Protein AF-A0A9P6H358-F1 (afdb_monomer)

Radius of gyration: 27.85 Å; Cα contacts (8 Å, |Δi|>4): 290; chains: 1; bounding box: 80×63×63 Å

Foldseek 3Di:
DDDDDDDDDDDDDDDDDDDDDDDDDDDDDDDDDDDDDDDDDDDDDDDPPPPDDPVVVVVVLCPPPPPVVVVCLVVLLVLLVVLVCVQAVVAADDVVLLVPDDPVVDASDASNNQHYHLQDALPRPNNLSSLVRSLVVSCVVCCVVPPPVPPSVSVSSSVSNSVVSRVSSVQCVQQPPVSRRDPVNVVVVVQLVVLQVLLVLLLVVCVVDVLNVVVNVQSVLCHSVQAWGWDWDDDDPDTETQTAHEQFFAVLVVVLSVLSVVLSLVCLVVCVPVDVPDDDPDDYDCDVPRHHDPDPDDRAAEAPNRTDPVVLVPDDPCCNPRVHDHHDDSDGDPVSND

pLDDT: mean 78.14, std 22.06, range [28.83, 97.69]

Nearest PDB structures (foldseek):
  1c40-assembly1_A-2  TM=4.515E-01  e=9.704E+00  Anser indicus
  3wtg-assembly1_C  TM=3.307E-01  e=7.417E+00  Dromaius novaehollandiae

Organism: NCBI:txid56493

Structure (mmCIF, N/CA/C/O backbone):
data_AF-A0A9P6H358-F1
#
_entry.id   AF-A0A9P6H358-F1
#
loop_
_atom_site.group_PDB
_atom_site.id
_atom_site.type_symbol
_atom_site.label_atom_id
_atom_site.label_alt_id
_atom_site.label_comp_id
_atom_site.label_asym_id
_atom_site.label_entity_id
_atom_site.label_seq_id
_atom_site.pdbx_PDB_ins_code
_atom_site.Cartn_x
_atom_site.Cartn_y
_atom_site.Cartn_z
_atom_site.occupancy
_atom_site.B_iso_or_equiv
_atom_site.auth_seq_id
_atom_site.auth_comp_id
_atom_site.auth_asym_id
_atom_site.auth_atom_id
_atom_site.pdbx_PDB_model_num
ATOM 1 N N . MET A 1 1 ? 36.420 16.170 -31.829 1.00 39.00 1 MET A N 1
ATOM 2 C CA . MET A 1 1 ? 37.702 15.578 -31.396 1.00 39.00 1 MET A CA 1
ATOM 3 C C . MET A 1 1 ? 38.106 16.231 -30.087 1.00 39.00 1 MET A C 1
ATOM 5 O O . MET A 1 1 ? 38.649 17.324 -30.109 1.00 39.00 1 MET A O 1
ATOM 9 N N . ALA A 1 2 ? 37.767 15.611 -28.961 1.00 32.34 2 ALA A N 1
ATOM 10 C CA . ALA A 1 2 ? 38.217 16.033 -27.640 1.00 32.34 2 ALA A CA 1
ATOM 11 C C . ALA A 1 2 ? 38.602 14.768 -26.867 1.00 32.34 2 ALA A C 1
ATOM 13 O O . ALA A 1 2 ? 37.886 13.769 -26.909 1.00 32.34 2 ALA A O 1
ATOM 14 N N . HIS A 1 3 ? 39.802 14.812 -26.302 1.00 28.83 3 HIS A N 1
ATOM 15 C CA . HIS A 1 3 ? 40.597 13.681 -25.852 1.00 28.83 3 HIS A CA 1
ATOM 16 C C . HIS A 1 3 ? 40.054 13.021 -24.578 1.00 28.83 3 HIS A C 1
ATOM 18 O O . HIS A 1 3 ? 39.719 13.693 -23.606 1.00 28.83 3 HIS A O 1
ATOM 24 N N . TYR A 1 4 ? 40.043 11.688 -24.599 1.00 31.78 4 TYR A N 1
ATOM 25 C CA . TYR A 1 4 ? 39.984 10.815 -23.430 1.00 31.78 4 TYR A CA 1
ATOM 26 C C . TYR A 1 4 ? 41.297 10.907 -22.641 1.00 31.78 4 TYR A C 1
ATOM 28 O O . TYR A 1 4 ? 42.371 10.857 -23.241 1.00 31.78 4 TYR A O 1
ATOM 36 N N . ILE A 1 5 ? 41.208 10.942 -21.311 1.00 37.00 5 ILE A N 1
ATOM 37 C CA . ILE A 1 5 ? 42.300 10.529 -20.424 1.00 37.00 5 ILE A CA 1
ATOM 38 C C . ILE A 1 5 ? 41.760 9.412 -19.531 1.00 37.00 5 ILE A C 1
ATOM 40 O O . ILE A 1 5 ? 40.856 9.610 -18.721 1.00 37.00 5 ILE A O 1
ATOM 44 N N . VAL A 1 6 ? 42.314 8.228 -19.765 1.00 37.88 6 VAL A N 1
ATOM 45 C CA . VAL A 1 6 ? 42.290 7.036 -18.918 1.00 37.88 6 VAL A CA 1
ATOM 46 C C . VAL A 1 6 ? 43.647 6.982 -18.212 1.00 37.88 6 VAL A C 1
ATOM 48 O O . VAL A 1 6 ? 44.631 7.416 -18.802 1.00 37.88 6 VAL A O 1
ATOM 51 N N . GLU A 1 7 ? 43.655 6.420 -16.999 1.00 32.19 7 GLU A N 1
ATOM 52 C CA . GLU A 1 7 ? 44.768 5.864 -16.193 1.00 32.19 7 GLU A CA 1
ATOM 53 C C . GLU A 1 7 ? 44.791 6.459 -14.765 1.00 32.19 7 GLU A C 1
ATOM 55 O O . GLU A 1 7 ? 44.590 7.650 -14.576 1.00 32.19 7 GLU A O 1
ATOM 60 N N . GLY A 1 8 ? 44.980 5.692 -13.688 1.00 30.92 8 GLY A N 1
ATOM 61 C CA . GLY A 1 8 ? 45.556 4.356 -13.626 1.00 30.92 8 GLY A CA 1
ATOM 62 C C . GLY A 1 8 ? 45.211 3.567 -12.360 1.00 30.92 8 GLY A C 1
ATOM 63 O O . GLY A 1 8 ? 44.910 4.095 -11.292 1.00 30.92 8 GLY A O 1
ATOM 64 N N . LEU A 1 9 ? 45.288 2.253 -12.552 1.00 34.38 9 LEU A N 1
ATOM 65 C CA . LEU A 1 9 ? 45.374 1.191 -11.556 1.00 34.38 9 LEU A CA 1
ATOM 66 C C . LEU A 1 9 ? 46.642 1.331 -10.703 1.00 34.38 9 LEU A C 1
ATOM 68 O O . LEU A 1 9 ? 47.682 1.703 -11.242 1.00 34.38 9 LEU A O 1
ATOM 72 N N . ARG A 1 10 ? 46.581 0.903 -9.431 1.00 33.22 10 ARG A N 1
ATOM 73 C CA . ARG A 1 10 ? 47.654 0.211 -8.674 1.00 33.22 10 ARG A CA 1
ATOM 74 C C . ARG A 1 10 ? 47.095 -0.369 -7.347 1.00 33.22 10 ARG A C 1
ATOM 76 O O . ARG A 1 10 ? 45.981 -0.012 -6.976 1.00 33.22 10 ARG A O 1
ATOM 83 N N . PRO A 1 11 ? 47.774 -1.340 -6.697 1.00 38.81 11 PRO A N 1
ATOM 84 C CA . PRO A 1 11 ? 47.155 -2.623 -6.357 1.00 38.81 11 PRO A CA 1
ATOM 85 C C . PRO A 1 11 ? 47.114 -2.969 -4.854 1.00 38.81 11 PRO A C 1
ATOM 87 O O . PRO A 1 11 ? 47.820 -2.386 -4.041 1.00 38.81 11 PRO A O 1
ATOM 90 N N . ASN A 1 12 ? 46.310 -3.998 -4.560 1.00 33.84 12 ASN A N 1
ATOM 91 C CA . ASN A 1 12 ? 46.428 -5.033 -3.523 1.00 33.84 12 ASN A CA 1
ATOM 92 C C . ASN A 1 12 ? 47.144 -4.700 -2.202 1.00 33.84 12 ASN A C 1
ATOM 94 O O . ASN A 1 12 ? 48.366 -4.780 -2.106 1.00 33.84 12 ASN A O 1
ATOM 98 N N . HIS A 1 13 ? 46.347 -4.599 -1.135 1.00 34.28 13 HIS A N 1
ATOM 99 C CA . HIS A 1 13 ? 46.751 -5.072 0.187 1.00 34.28 13 HIS A CA 1
ATOM 100 C C . HIS A 1 13 ? 45.882 -6.264 0.596 1.00 34.28 13 HIS A C 1
ATOM 102 O O . HIS A 1 13 ? 44.689 -6.146 0.865 1.00 34.28 13 HIS A O 1
ATOM 108 N N . THR A 1 14 ? 46.522 -7.429 0.626 1.00 37.19 14 THR A N 1
ATOM 109 C CA . THR A 1 14 ? 46.070 -8.640 1.308 1.00 37.19 14 THR A CA 1
ATOM 110 C C . THR A 1 14 ? 45.926 -8.353 2.798 1.00 37.19 14 THR A C 1
ATOM 112 O O . THR A 1 14 ? 46.909 -7.978 3.437 1.00 37.19 14 THR A O 1
ATOM 115 N N . ASN A 1 15 ? 44.735 -8.559 3.362 1.00 33.78 15 ASN A N 1
ATOM 116 C CA . ASN A 1 15 ? 44.572 -8.622 4.810 1.00 33.78 15 ASN A CA 1
ATOM 117 C C . ASN A 1 15 ? 43.974 -9.975 5.199 1.00 33.78 15 ASN A C 1
ATOM 119 O O . ASN A 1 15 ? 42.785 -10.245 5.036 1.00 33.78 15 ASN A O 1
ATOM 123 N N . THR A 1 16 ? 44.869 -10.836 5.661 1.00 37.38 16 THR A N 1
ATOM 124 C CA . THR A 1 16 ? 44.635 -12.125 6.294 1.00 37.38 16 THR A CA 1
ATOM 125 C C . THR A 1 16 ? 43.851 -11.894 7.583 1.00 37.38 16 THR A C 1
ATOM 127 O O . THR A 1 16 ? 44.373 -11.321 8.537 1.00 37.38 16 THR A O 1
ATOM 130 N N . ARG A 1 17 ? 42.596 -12.350 7.640 1.00 33.62 17 ARG A N 1
ATOM 131 C CA . ARG A 1 17 ? 41.872 -12.498 8.906 1.00 33.62 17 ARG A CA 1
ATOM 132 C C . ARG A 1 17 ? 41.562 -13.968 9.135 1.00 33.62 17 ARG A C 1
ATOM 134 O O . ARG A 1 17 ? 40.811 -14.594 8.395 1.00 33.62 17 ARG A O 1
ATOM 141 N N . SER A 1 18 ? 42.233 -14.479 10.154 1.00 37.56 18 SER A N 1
ATOM 142 C CA . SER A 1 18 ? 42.076 -15.773 10.790 1.00 37.56 18 SER A CA 1
ATOM 143 C C . SER A 1 18 ? 40.619 -16.033 11.164 1.00 37.56 18 SER A C 1
ATOM 145 O O . SER A 1 18 ? 39.958 -15.212 11.799 1.00 37.56 18 SER A O 1
ATOM 147 N N . ASN A 1 19 ? 40.153 -17.204 10.747 1.00 34.44 19 ASN A N 1
ATOM 148 C CA . ASN A 1 19 ? 38.850 -17.770 11.034 1.00 34.44 19 ASN A CA 1
ATOM 149 C C . ASN A 1 19 ? 39.043 -18.779 12.176 1.00 34.44 19 ASN A C 1
ATOM 151 O O . ASN A 1 19 ? 39.770 -19.755 12.006 1.00 34.44 19 ASN A O 1
ATOM 155 N N . ALA A 1 20 ? 38.444 -18.525 13.336 1.00 38.84 20 ALA A N 1
ATOM 156 C CA . ALA A 1 20 ? 38.362 -19.479 14.437 1.00 38.84 20 ALA A CA 1
ATOM 157 C C . ALA A 1 20 ? 37.068 -19.207 15.207 1.00 38.84 20 ALA A C 1
ATOM 159 O O . ALA A 1 20 ? 36.961 -18.194 15.896 1.00 38.84 20 ALA A O 1
ATOM 160 N N . ASN A 1 21 ? 36.069 -20.058 14.972 1.00 36.09 21 ASN A N 1
ATOM 161 C CA . ASN A 1 21 ? 35.113 -20.589 15.950 1.00 36.09 21 ASN A CA 1
ATOM 162 C C . ASN A 1 21 ? 33.995 -21.303 15.183 1.00 36.09 21 ASN A C 1
ATOM 164 O O . ASN A 1 21 ? 32.969 -20.720 14.837 1.00 36.09 21 ASN A O 1
ATOM 168 N N . ALA A 1 22 ? 34.250 -22.577 14.894 1.00 36.59 22 ALA A N 1
ATOM 169 C CA . ALA A 1 22 ? 33.211 -23.582 14.767 1.00 36.59 22 ALA A CA 1
ATOM 170 C C . ALA A 1 22 ? 32.976 -24.129 16.179 1.00 36.59 22 ALA A C 1
ATOM 172 O O . ALA A 1 22 ? 33.953 -24.428 16.853 1.00 36.59 22 ALA A O 1
ATOM 173 N N . ASP A 1 23 ? 31.722 -24.133 16.625 1.00 39.12 23 ASP A N 1
ATOM 174 C CA . ASP A 1 23 ? 31.140 -25.110 17.554 1.00 39.12 23 ASP A CA 1
ATOM 175 C C . ASP A 1 23 ? 29.793 -24.569 18.030 1.00 39.12 23 ASP A C 1
ATOM 177 O O . ASP A 1 23 ? 29.726 -23.622 18.816 1.00 39.12 23 ASP A O 1
ATOM 181 N N . ARG A 1 24 ? 28.717 -25.156 17.499 1.00 39.53 24 ARG A N 1
ATOM 182 C CA . ARG A 1 24 ? 27.413 -25.316 18.158 1.00 39.53 24 ARG A CA 1
ATOM 183 C C . ARG A 1 24 ? 26.557 -26.260 17.322 1.00 39.53 24 ARG A C 1
ATOM 185 O O . ARG A 1 24 ? 25.860 -25.857 16.399 1.00 39.53 24 ARG A O 1
ATOM 192 N N . ASP A 1 25 ? 26.794 -27.531 17.609 1.00 41.41 25 ASP A N 1
ATOM 193 C CA . ASP A 1 25 ? 25.803 -28.458 18.152 1.00 41.41 25 ASP A CA 1
ATOM 194 C C . ASP A 1 25 ? 24.431 -28.486 17.465 1.00 41.41 25 ASP A C 1
ATOM 196 O O . ASP A 1 25 ? 23.562 -27.637 17.670 1.00 41.41 25 ASP A O 1
ATOM 200 N N . THR A 1 26 ? 24.285 -29.517 16.642 1.00 39.59 26 THR A N 1
ATOM 201 C CA . THR A 1 26 ? 23.060 -30.030 16.041 1.00 39.59 26 THR A CA 1
ATOM 202 C C . THR A 1 26 ? 22.396 -31.023 16.994 1.00 39.59 26 THR A C 1
ATOM 204 O O . THR A 1 26 ? 22.880 -32.140 17.159 1.00 39.59 26 THR A O 1
ATOM 207 N N . GLY A 1 27 ? 21.256 -30.635 17.547 1.00 35.53 27 GLY A N 1
ATOM 208 C CA . GLY A 1 27 ? 20.174 -31.525 17.973 1.00 35.53 27 GLY A CA 1
ATOM 209 C C . GLY A 1 27 ? 18.870 -30.858 17.531 1.00 35.53 27 GLY A C 1
ATOM 210 O O . GLY A 1 27 ? 18.829 -29.636 17.420 1.00 35.53 27 GLY A O 1
ATOM 211 N N . ASP A 1 28 ? 17.767 -31.519 17.238 1.00 38.34 28 ASP A N 1
ATOM 212 C CA . ASP A 1 28 ? 17.357 -32.917 17.313 1.00 38.34 28 ASP A CA 1
ATOM 213 C C . ASP A 1 28 ? 15.920 -32.835 16.764 1.00 38.34 28 ASP A C 1
ATOM 215 O O . ASP A 1 28 ? 15.017 -32.396 17.477 1.00 38.34 28 ASP A O 1
ATOM 219 N N . ASP A 1 29 ? 15.734 -33.033 15.453 1.00 35.69 29 ASP A N 1
ATOM 220 C CA . ASP A 1 29 ? 14.418 -32.886 14.820 1.00 35.69 29 ASP A CA 1
ATOM 221 C C . ASP A 1 29 ? 13.658 -34.205 14.969 1.00 35.69 29 ASP A C 1
ATOM 223 O O . ASP A 1 29 ? 13.878 -35.162 14.229 1.00 35.69 29 ASP A O 1
ATOM 227 N N . GLY A 1 30 ? 12.783 -34.242 15.975 1.00 34.44 30 GLY A N 1
ATOM 228 C CA . GLY A 1 30 ? 11.850 -35.331 16.211 1.00 34.44 30 GLY A CA 1
ATOM 229 C C . GLY A 1 30 ? 10.757 -35.381 15.147 1.00 34.44 30 GLY A C 1
ATOM 230 O O . GLY A 1 30 ? 9.957 -34.452 15.006 1.00 34.44 30 GLY A O 1
ATOM 231 N N . ASP A 1 31 ? 10.718 -36.512 14.450 1.00 35.47 31 ASP A N 1
ATOM 232 C CA . ASP A 1 31 ? 9.633 -36.964 13.593 1.00 35.47 31 ASP A CA 1
ATOM 233 C C . ASP A 1 31 ? 8.327 -37.105 14.396 1.00 35.47 31 ASP A C 1
ATOM 235 O O . ASP A 1 31 ? 8.246 -37.869 15.360 1.00 35.47 31 ASP A O 1
ATOM 239 N N . ILE A 1 32 ? 7.279 -36.388 13.983 1.00 35.22 32 ILE A N 1
ATOM 240 C CA . ILE A 1 32 ? 5.890 -36.719 14.322 1.00 35.22 32 ILE A CA 1
ATOM 241 C C . ILE A 1 32 ? 5.131 -36.840 13.005 1.00 35.22 32 ILE A C 1
ATOM 243 O O . ILE A 1 32 ? 4.750 -35.852 12.375 1.00 35.22 32 ILE A O 1
ATOM 247 N N . GLU A 1 33 ? 4.966 -38.092 12.595 1.00 35.22 33 GLU A N 1
ATOM 248 C CA . GLU A 1 33 ? 3.990 -38.537 11.614 1.00 35.22 33 GLU A CA 1
ATOM 249 C C . GLU A 1 33 ? 2.594 -38.377 12.235 1.00 35.22 33 GLU A C 1
ATOM 251 O O . GLU A 1 33 ? 2.291 -38.992 13.256 1.00 35.22 33 GLU A O 1
ATOM 256 N N . ASP A 1 34 ? 1.750 -37.532 11.641 1.00 36.06 34 ASP A N 1
ATOM 257 C CA . ASP A 1 34 ? 0.311 -37.523 11.916 1.00 36.06 34 ASP A CA 1
ATOM 258 C C . ASP A 1 34 ? -0.422 -37.739 10.590 1.00 36.06 34 ASP A C 1
ATOM 260 O O . ASP A 1 34 ? -0.570 -36.839 9.753 1.00 36.06 34 ASP A O 1
ATOM 264 N N . GLU A 1 35 ? -0.787 -39.001 10.372 1.00 37.50 35 GLU A N 1
ATOM 265 C CA . GLU A 1 35 ? -1.636 -39.458 9.283 1.00 37.50 35 GLU A CA 1
ATOM 266 C C . GLU A 1 35 ? 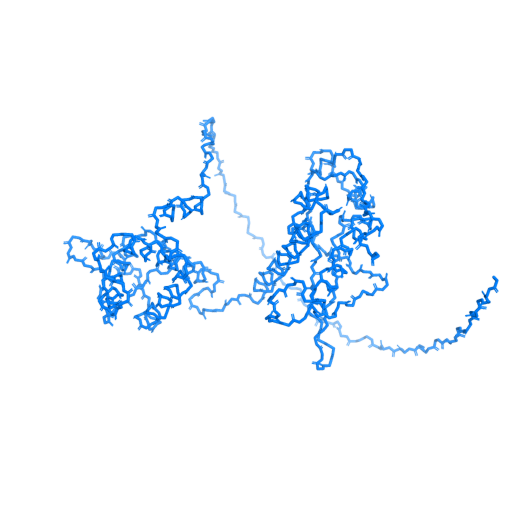-3.086 -39.042 9.561 1.00 37.50 35 GLU A C 1
ATOM 268 O O . GLU A 1 35 ? -3.817 -39.679 10.315 1.00 37.50 35 GLU A O 1
ATOM 273 N N . GLY A 1 36 ? -3.509 -37.950 8.925 1.00 32.25 36 GLY A N 1
ATOM 274 C CA . GLY A 1 36 ? -4.886 -37.463 8.938 1.00 32.25 36 GLY A CA 1
ATOM 275 C C . GLY A 1 36 ? -5.578 -37.656 7.593 1.00 32.25 36 GLY A C 1
ATOM 276 O O . GLY A 1 36 ? -5.701 -36.715 6.810 1.00 32.25 36 GLY A O 1
ATOM 277 N N . GLU A 1 37 ? -6.026 -38.884 7.356 1.00 33.00 37 GLU A N 1
ATOM 278 C CA . GLU A 1 37 ? -7.039 -39.322 6.390 1.00 33.00 37 GLU A CA 1
ATOM 279 C C . GLU A 1 37 ? -8.195 -38.305 6.237 1.00 33.00 37 GLU A C 1
ATOM 281 O O . GLU A 1 37 ? -8.926 -38.023 7.186 1.00 33.00 37 GLU A O 1
ATOM 286 N N . TRP A 1 38 ? -8.372 -37.738 5.036 1.00 33.38 38 TRP A N 1
ATOM 287 C CA . TRP A 1 38 ? -9.536 -36.913 4.674 1.00 33.38 38 TRP A CA 1
ATOM 288 C C . TRP A 1 38 ? -10.045 -37.302 3.283 1.00 33.38 38 TRP A C 1
ATOM 290 O O . TRP A 1 38 ? -9.747 -36.663 2.271 1.00 33.38 38 TRP A O 1
ATOM 300 N N . ASP A 1 39 ? -10.857 -38.356 3.259 1.00 31.48 39 ASP A N 1
ATOM 301 C CA . ASP A 1 39 ? -11.775 -38.651 2.167 1.00 31.48 39 ASP A CA 1
ATOM 302 C C . ASP A 1 39 ? -12.998 -37.731 2.252 1.00 31.48 39 ASP A C 1
ATOM 304 O O . ASP A 1 39 ? -13.628 -37.576 3.300 1.00 31.48 39 ASP A O 1
ATOM 308 N N . GLY A 1 40 ? -13.366 -37.109 1.132 1.00 32.12 40 GLY A N 1
ATOM 309 C CA . GLY A 1 40 ? -14.574 -36.292 1.087 1.00 32.12 40 GLY A CA 1
ATOM 310 C C . GLY A 1 40 ? -14.714 -35.444 -0.163 1.00 32.12 40 GLY A C 1
ATOM 311 O O . GLY A 1 40 ? -14.601 -34.218 -0.115 1.00 32.12 40 GLY A O 1
ATOM 312 N N . GLU A 1 41 ? -15.012 -36.101 -1.279 1.00 34.41 41 GLU A N 1
ATOM 313 C CA . GLU A 1 41 ? -15.536 -35.494 -2.499 1.00 34.41 41 GLU A CA 1
ATOM 314 C C . GLU A 1 41 ? -16.614 -34.430 -2.201 1.00 34.41 41 GLU A C 1
ATOM 316 O O . GLU A 1 41 ? -17.681 -34.716 -1.655 1.00 34.41 41 GLU A O 1
ATOM 321 N N . ARG A 1 42 ? -16.390 -33.185 -2.642 1.00 34.22 42 ARG A N 1
ATOM 322 C CA . ARG A 1 42 ? -17.480 -32.243 -2.933 1.00 34.22 42 ARG A CA 1
ATOM 323 C C . ARG A 1 42 ? -17.330 -31.675 -4.330 1.00 34.22 42 ARG A C 1
ATOM 325 O O . ARG A 1 42 ? -16.593 -30.731 -4.606 1.00 34.22 42 ARG A O 1
ATOM 332 N N . THR A 1 43 ? -18.102 -32.285 -5.210 1.00 36.50 43 THR A N 1
ATOM 333 C CA . THR A 1 43 ? -18.461 -31.816 -6.537 1.00 36.50 43 THR A CA 1
ATOM 334 C C . THR A 1 43 ? -19.112 -30.429 -6.506 1.00 36.50 43 THR A C 1
ATOM 336 O O . THR A 1 43 ? -20.060 -30.199 -5.764 1.00 36.50 43 THR A O 1
ATOM 339 N N . GLY A 1 44 ? -18.702 -29.568 -7.440 1.00 33.19 44 GLY A N 1
ATOM 340 C CA . GLY A 1 44 ? -19.660 -28.849 -8.285 1.00 33.19 44 GLY A CA 1
ATOM 341 C C . GLY A 1 44 ? -20.226 -27.504 -7.808 1.00 33.19 44 GLY A C 1
ATOM 342 O O . GLY A 1 44 ? -21.201 -27.440 -7.076 1.00 33.19 44 GLY A O 1
ATOM 343 N N . ARG A 1 45 ? -19.747 -26.440 -8.472 1.00 41.00 45 ARG A N 1
ATOM 344 C CA . ARG A 1 45 ? -20.476 -25.195 -8.808 1.00 41.00 45 ARG A CA 1
ATOM 345 C C . ARG A 1 45 ? -20.947 -24.305 -7.647 1.00 41.00 45 ARG A C 1
ATOM 347 O O . ARG A 1 45 ? -22.141 -24.151 -7.416 1.00 41.00 45 ARG A O 1
ATOM 354 N N . GLU A 1 46 ? -20.031 -23.488 -7.128 1.00 35.97 46 GLU A N 1
ATOM 355 C CA . GLU A 1 46 ? -20.403 -22.232 -6.467 1.00 35.97 46 GLU A CA 1
ATOM 356 C C . GLU A 1 46 ? -20.173 -21.043 -7.417 1.00 35.97 46 GLU A C 1
ATOM 358 O O . GLU A 1 46 ? -19.065 -20.762 -7.885 1.00 35.97 46 GLU A O 1
ATOM 363 N N . ARG A 1 47 ? -21.258 -20.338 -7.737 1.00 40.00 47 ARG A N 1
ATOM 364 C CA . ARG A 1 47 ? -21.270 -19.118 -8.550 1.00 40.00 47 ARG A CA 1
ATOM 365 C C . ARG A 1 47 ? -20.354 -18.061 -7.921 1.00 40.00 47 ARG A C 1
ATOM 367 O O . ARG A 1 47 ? -20.689 -17.484 -6.890 1.00 40.00 47 ARG A O 1
ATOM 374 N N . ARG A 1 48 ? -19.254 -17.707 -8.599 1.00 36.84 48 ARG A N 1
ATOM 375 C CA . ARG A 1 48 ? -18.485 -16.476 -8.335 1.00 36.84 48 ARG A CA 1
ATOM 376 C C . ARG A 1 48 ? -19.357 -15.246 -8.617 1.00 36.84 48 ARG A C 1
ATOM 378 O O . ARG A 1 48 ? -19.250 -14.614 -9.667 1.00 36.84 48 ARG A O 1
ATOM 385 N N . ARG A 1 49 ? -20.207 -14.861 -7.664 1.00 42.94 49 ARG A N 1
ATOM 386 C CA . ARG A 1 49 ? -20.634 -13.465 -7.542 1.00 42.94 49 ARG A CA 1
ATOM 387 C C . ARG A 1 49 ? -19.376 -12.679 -7.191 1.00 42.94 49 ARG A C 1
ATOM 389 O O . ARG A 1 49 ? -18.793 -12.887 -6.132 1.00 42.94 49 ARG A O 1
ATOM 396 N N . LYS A 1 50 ? -18.909 -11.829 -8.110 1.00 42.78 50 LYS A N 1
ATOM 397 C CA . LYS A 1 50 ? -17.860 -10.846 -7.822 1.00 42.78 50 LYS A CA 1
ATOM 398 C C . LYS A 1 50 ? -18.341 -10.030 -6.623 1.00 42.78 50 LYS A C 1
ATOM 400 O O . LYS A 1 50 ? -19.252 -9.219 -6.768 1.00 42.78 50 LYS A O 1
ATOM 405 N N . ALA A 1 51 ? -17.780 -10.284 -5.444 1.00 39.03 51 ALA A N 1
ATOM 406 C CA . ALA A 1 51 ? -17.975 -9.421 -4.295 1.00 39.03 51 ALA A CA 1
ATOM 407 C C . ALA A 1 51 ? -17.521 -8.018 -4.718 1.00 39.03 51 ALA A C 1
ATOM 409 O O . ALA A 1 51 ? -16.343 -7.814 -5.026 1.00 39.03 51 ALA A O 1
ATOM 410 N N . ARG A 1 52 ? -18.469 -7.077 -4.828 1.00 38.50 52 ARG A N 1
ATOM 411 C CA . ARG A 1 52 ? -18.152 -5.658 -5.033 1.00 38.50 52 ARG A CA 1
ATOM 412 C C . ARG A 1 52 ? -17.182 -5.252 -3.933 1.00 38.50 52 ARG A C 1
ATOM 414 O O . ARG A 1 52 ? -17.345 -5.648 -2.776 1.00 38.50 52 ARG A O 1
ATOM 421 N N . LYS A 1 53 ? -16.127 -4.530 -4.302 1.00 39.53 53 LYS A N 1
ATOM 422 C CA . LYS A 1 53 ? -15.090 -4.157 -3.339 1.00 39.53 53 LYS A CA 1
ATOM 423 C C . LYS A 1 53 ? -15.743 -3.251 -2.282 1.00 39.53 53 LYS A C 1
ATOM 425 O O . LYS A 1 53 ? -16.451 -2.326 -2.672 1.00 39.53 53 LYS A O 1
ATOM 430 N N . PRO A 1 54 ? -15.499 -3.448 -0.973 1.00 38.41 54 PRO A N 1
ATOM 431 C CA . PRO A 1 54 ? -16.146 -2.666 0.088 1.00 38.41 54 PRO A CA 1
ATOM 432 C C . PRO A 1 54 ? -16.043 -1.140 -0.072 1.00 38.41 54 PRO A C 1
ATOM 434 O O . PRO A 1 54 ? -16.909 -0.413 0.404 1.00 38.41 54 PRO A O 1
ATOM 437 N N . TRP A 1 55 ? -15.022 -0.643 -0.779 1.00 39.84 55 TRP A N 1
ATOM 438 C CA . TRP A 1 55 ? -14.848 0.789 -1.009 1.00 39.84 55 TRP A CA 1
ATOM 439 C C . TRP A 1 55 ? -15.744 1.376 -2.120 1.00 39.84 55 TRP A C 1
ATOM 441 O O . TRP A 1 55 ? -15.974 2.586 -2.133 1.00 39.84 55 TRP A O 1
ATOM 451 N N . GLU A 1 56 ? -16.295 0.556 -3.022 1.00 34.28 56 GLU A N 1
ATOM 452 C CA . GLU A 1 56 ? -17.242 1.016 -4.056 1.00 34.28 56 GLU A CA 1
ATOM 453 C C . GLU A 1 56 ? -18.574 1.469 -3.428 1.00 34.28 56 GLU A C 1
ATOM 455 O O . GLU A 1 56 ? -19.224 2.375 -3.944 1.00 34.28 56 GLU A O 1
ATOM 460 N N . ASN A 1 57 ? -18.932 0.934 -2.253 1.00 44.88 57 ASN A N 1
ATOM 461 C CA . ASN A 1 57 ? -20.080 1.410 -1.477 1.00 44.88 57 ASN A CA 1
ATOM 462 C C . ASN A 1 57 ? -19.800 2.737 -0.748 1.00 44.88 57 ASN A C 1
ATOM 464 O O . ASN A 1 57 ? -20.713 3.543 -0.606 1.00 44.88 57 ASN A O 1
ATOM 468 N N . THR A 1 58 ? -18.557 3.032 -0.344 1.00 41.81 58 THR A N 1
ATOM 469 C CA . THR A 1 58 ? -18.225 4.332 0.284 1.00 41.81 58 THR A CA 1
ATOM 470 C C . THR A 1 58 ? -18.403 5.520 -0.656 1.00 41.81 58 THR A C 1
ATOM 472 O O . THR A 1 58 ? -18.830 6.581 -0.209 1.00 41.81 58 THR A O 1
ATOM 475 N N . LEU A 1 59 ? -18.110 5.351 -1.949 1.00 39.97 59 LEU A N 1
ATOM 476 C CA . LEU A 1 59 ? -18.349 6.397 -2.951 1.00 39.97 59 LEU A CA 1
ATOM 477 C C . LEU A 1 59 ? -19.848 6.571 -3.232 1.00 39.97 59 LEU A C 1
ATOM 479 O O . LEU A 1 59 ? -20.307 7.696 -3.398 1.00 39.97 59 LEU A O 1
ATOM 483 N N . SER A 1 60 ? -20.621 5.480 -3.198 1.00 43.84 60 SER A N 1
ATOM 484 C CA . SER A 1 60 ? -22.080 5.528 -3.357 1.00 43.84 60 SER A CA 1
ATOM 485 C C . SER A 1 60 ? -22.766 6.265 -2.202 1.00 43.84 60 SER A C 1
ATOM 487 O O . SER A 1 60 ? -23.659 7.067 -2.450 1.00 43.84 60 SER A O 1
ATOM 489 N N . VAL A 1 61 ? -22.332 6.057 -0.953 1.00 44.75 61 VAL A N 1
ATOM 490 C CA . VAL A 1 61 ? -22.907 6.746 0.222 1.00 44.75 61 VAL A CA 1
ATOM 491 C C . VAL A 1 61 ? -22.542 8.238 0.249 1.00 44.75 61 VAL A C 1
ATOM 493 O O . VAL A 1 61 ? -23.337 9.051 0.708 1.00 44.75 61 VAL A O 1
ATOM 496 N N . CYS A 1 62 ? -21.383 8.628 -0.297 1.00 40.53 62 CYS A N 1
ATOM 497 C CA . CYS A 1 62 ? -20.984 10.039 -0.389 1.00 40.53 62 CYS A CA 1
ATOM 498 C C . CYS A 1 62 ? -21.596 10.787 -1.585 1.00 40.53 62 CYS A C 1
ATOM 500 O O . CYS A 1 62 ? -21.527 12.010 -1.615 1.00 40.53 62 CYS A O 1
ATOM 502 N N . SER A 1 63 ? -22.200 10.091 -2.555 1.00 47.91 63 SER A N 1
ATOM 503 C CA . SER A 1 63 ? -22.748 10.721 -3.770 1.00 47.91 63 SER A CA 1
ATOM 504 C C . SER A 1 63 ? -23.975 11.614 -3.528 1.00 47.91 63 SER A C 1
ATOM 506 O O . SER A 1 63 ? -24.326 12.416 -4.389 1.00 47.91 63 SER A O 1
ATOM 508 N N . HIS A 1 64 ? -24.598 11.508 -2.349 1.00 47.56 64 HIS A N 1
ATOM 509 C CA . HIS A 1 64 ? -25.744 12.324 -1.931 1.00 47.56 64 HIS A CA 1
ATOM 510 C C . HIS A 1 64 ? -25.404 13.354 -0.845 1.00 47.56 64 HIS A C 1
ATOM 512 O O . HIS A 1 64 ? -26.285 14.093 -0.411 1.00 47.56 64 HIS A O 1
ATOM 518 N N . LEU A 1 65 ? -24.150 13.409 -0.388 1.00 47.72 65 LEU A N 1
ATOM 519 C CA . LEU A 1 65 ? -23.722 14.393 0.600 1.00 47.72 65 LEU A CA 1
ATOM 520 C C . LEU A 1 65 ? -23.231 15.660 -0.124 1.00 47.72 65 LEU A C 1
ATOM 522 O O . LEU A 1 65 ? -22.514 15.539 -1.120 1.00 47.72 65 LEU A O 1
ATOM 526 N N . PRO A 1 66 ? -23.598 16.870 0.340 1.00 49.50 66 PRO A N 1
ATOM 527 C CA . PRO A 1 66 ? -23.095 18.116 -0.230 1.00 49.50 66 PRO A CA 1
ATOM 528 C C . PRO A 1 66 ? -21.563 18.112 -0.301 1.00 49.50 66 PRO A C 1
ATOM 530 O O . PRO A 1 66 ? -20.892 17.592 0.587 1.00 49.50 66 PRO A O 1
ATOM 533 N N . THR A 1 67 ? -20.978 18.743 -1.320 1.00 47.97 67 THR A N 1
ATOM 534 C CA . THR A 1 67 ? -19.516 18.815 -1.524 1.00 47.97 67 THR A CA 1
ATOM 535 C C . THR A 1 67 ? -18.757 19.353 -0.298 1.00 47.97 67 THR A C 1
ATOM 537 O O . THR A 1 67 ? -17.577 19.048 -0.117 1.00 47.97 67 THR A O 1
ATOM 540 N N . SER A 1 68 ? -19.435 20.096 0.588 1.00 47.25 68 SER A N 1
ATOM 541 C CA . SER A 1 68 ? -18.892 20.543 1.874 1.00 47.25 68 SER A CA 1
ATOM 542 C C . SER A 1 68 ? -18.541 19.382 2.816 1.00 47.25 68 SER A C 1
ATOM 544 O O . SER A 1 68 ? -17.546 19.477 3.527 1.00 47.25 68 SER A O 1
ATOM 546 N N . THR A 1 69 ? -19.257 18.252 2.781 1.00 50.12 69 THR A N 1
ATOM 547 C CA . THR A 1 69 ? -19.060 17.104 3.687 1.00 50.12 69 THR A CA 1
ATOM 548 C C . THR A 1 69 ? -17.737 16.363 3.441 1.00 50.12 69 THR A C 1
ATOM 550 O O . THR A 1 69 ? -17.145 15.823 4.376 1.00 50.12 69 THR A O 1
ATOM 553 N N . CYS A 1 70 ? -17.198 16.399 2.217 1.00 49.59 70 CYS A N 1
ATOM 554 C CA . CYS A 1 70 ? -15.910 15.774 1.888 1.00 49.59 70 CYS A CA 1
ATOM 555 C C . CYS A 1 70 ? -14.709 16.452 2.571 1.00 49.59 70 CYS A C 1
ATOM 557 O O . CYS A 1 70 ? -13.718 15.779 2.860 1.00 49.59 70 CYS A O 1
ATOM 559 N N . ILE A 1 71 ? -14.802 17.752 2.877 1.00 53.84 71 ILE A N 1
ATOM 560 C CA . ILE A 1 71 ? -13.745 18.509 3.571 1.00 53.84 71 ILE A CA 1
ATOM 561 C C . ILE A 1 71 ? -13.672 18.108 5.055 1.00 53.84 71 ILE A C 1
ATOM 563 O O . ILE A 1 71 ? -12.596 18.122 5.649 1.00 53.84 71 ILE A O 1
ATOM 567 N N . PHE A 1 72 ? -14.785 17.658 5.642 1.00 63.53 72 PHE A N 1
ATOM 568 C CA . PHE A 1 72 ? -14.855 17.264 7.053 1.00 63.53 72 PHE A CA 1
ATOM 569 C C . PHE A 1 72 ? -14.370 15.834 7.326 1.00 63.53 72 PHE A C 1
ATOM 571 O O . PHE A 1 72 ? -14.077 15.500 8.473 1.00 63.53 72 PHE A O 1
ATOM 578 N N . LEU A 1 73 ? -14.233 14.982 6.304 1.00 69.38 73 LEU A N 1
ATOM 579 C CA . LEU A 1 73 ? -13.883 13.566 6.480 1.00 69.38 73 LEU A CA 1
ATOM 580 C C . LEU A 1 73 ? -12.564 13.314 7.238 1.00 69.38 73 LEU A C 1
ATOM 582 O O . LEU A 1 73 ? -12.552 12.398 8.064 1.00 69.38 73 LEU A O 1
ATOM 586 N N . PRO A 1 74 ? -11.460 14.054 7.002 1.00 77.12 74 PRO A N 1
ATOM 587 C CA . PRO A 1 74 ? -10.229 13.875 7.773 1.00 77.12 74 PRO A CA 1
ATOM 588 C C . PRO A 1 74 ? -10.395 14.270 9.247 1.00 77.12 74 PRO A C 1
ATOM 590 O O . PRO A 1 74 ? -9.966 13.521 10.121 1.00 77.12 74 PRO A O 1
ATOM 593 N N . VAL A 1 75 ? -11.081 15.387 9.515 1.00 81.50 75 VAL A N 1
ATOM 594 C CA . VAL A 1 75 ? -11.324 15.906 10.874 1.00 81.50 75 VAL A CA 1
ATOM 595 C C . VAL A 1 75 ? -12.221 14.956 11.668 1.00 81.50 75 VAL A C 1
ATOM 597 O O . VAL A 1 75 ? -11.915 14.610 12.805 1.00 81.50 75 VAL A O 1
ATOM 600 N N . VAL A 1 76 ? -13.298 14.460 11.050 1.00 84.31 76 VAL A N 1
ATOM 601 C CA . VAL A 1 76 ? -14.186 13.454 11.654 1.00 84.31 76 VAL A CA 1
ATOM 602 C C . VAL A 1 76 ? -13.409 12.178 11.980 1.00 84.31 76 VAL A C 1
ATOM 604 O O . VAL A 1 76 ? -13.564 11.620 13.060 1.00 84.31 76 VAL A O 1
ATOM 607 N N . GLN A 1 77 ? -12.553 11.706 11.068 1.00 85.56 77 GLN A N 1
ATOM 608 C CA . GLN A 1 77 ? -11.753 10.497 11.296 1.00 85.56 77 GLN A CA 1
ATOM 609 C C . GLN A 1 77 ? -10.759 10.644 12.447 1.00 85.56 77 GLN A C 1
ATOM 611 O O . GLN A 1 77 ? -10.542 9.683 13.184 1.00 85.56 77 GLN A O 1
ATOM 616 N N . GLU A 1 78 ? -10.134 11.811 12.578 1.00 86.62 78 GLU A N 1
ATOM 617 C CA . GLU A 1 78 ? -9.242 12.122 13.692 1.00 86.62 78 GLU A CA 1
ATOM 618 C C . GLU A 1 78 ? -10.010 12.120 15.016 1.00 86.62 78 GLU A C 1
ATOM 620 O O . GLU A 1 78 ? -9.671 11.347 15.910 1.00 86.62 78 GLU A O 1
ATOM 625 N N . ARG A 1 79 ? -11.139 12.833 15.081 1.00 91.75 79 ARG A N 1
ATOM 626 C CA . ARG A 1 79 ? -12.008 12.871 16.267 1.00 91.75 79 ARG A CA 1
ATOM 627 C C . ARG A 1 79 ? -12.545 11.499 16.664 1.00 91.75 79 ARG A C 1
ATOM 629 O O . ARG A 1 79 ? -12.545 11.173 17.844 1.00 91.75 79 ARG A O 1
ATOM 636 N N . ILE A 1 80 ? -12.971 10.675 15.701 1.00 92.31 80 ILE A N 1
ATOM 637 C CA . ILE A 1 80 ? -13.407 9.294 15.970 1.00 92.31 80 ILE A CA 1
ATOM 638 C C . ILE A 1 80 ? -12.272 8.504 16.619 1.00 92.31 80 ILE A C 1
ATOM 640 O O . ILE A 1 80 ? -12.494 7.781 17.587 1.00 92.31 80 ILE A O 1
ATOM 644 N N . ARG A 1 81 ? -11.050 8.629 16.090 1.00 90.31 81 ARG A N 1
ATOM 645 C CA . ARG A 1 81 ? -9.891 7.903 16.612 1.00 90.31 81 ARG A CA 1
ATOM 646 C C . ARG A 1 81 ? -9.548 8.343 18.031 1.00 90.31 81 ARG A C 1
ATOM 648 O O . ARG A 1 81 ? -9.238 7.481 18.849 1.00 90.31 81 ARG A O 1
ATOM 655 N N . ASP A 1 82 ? -9.580 9.640 18.300 1.00 92.44 82 ASP A N 1
ATOM 656 C CA . ASP A 1 82 ? -9.235 10.185 19.611 1.00 92.44 82 ASP A CA 1
ATOM 657 C C . ASP A 1 82 ? -10.307 9.842 20.645 1.00 92.44 82 ASP A C 1
ATOM 659 O O . ASP A 1 82 ? -9.980 9.283 21.687 1.00 92.44 82 ASP A O 1
ATOM 663 N N . HIS A 1 83 ? -11.590 9.999 20.306 1.00 94.75 83 HIS A N 1
ATOM 664 C CA . HIS A 1 83 ? -12.687 9.584 21.185 1.00 94.75 83 HIS A CA 1
ATOM 665 C C . HIS A 1 83 ? -12.652 8.081 21.487 1.00 94.75 83 HIS A C 1
ATOM 667 O O . HIS A 1 83 ? -12.869 7.662 22.618 1.00 94.75 83 HIS A O 1
ATOM 673 N N . LEU A 1 84 ? -12.311 7.243 20.500 1.00 94.19 84 LEU A N 1
ATOM 674 C CA . LEU A 1 84 ? -12.221 5.794 20.710 1.00 94.19 84 LEU A CA 1
ATOM 675 C C . LEU A 1 84 ? -11.068 5.424 21.649 1.00 94.19 84 LEU A C 1
ATOM 677 O O . LEU A 1 84 ? -11.206 4.510 22.462 1.00 94.19 84 LEU A O 1
ATOM 681 N N . LYS A 1 85 ? -9.937 6.133 21.564 1.00 91.88 85 LYS A N 1
ATOM 682 C CA . LYS A 1 85 ? -8.825 5.965 22.510 1.00 91.88 85 LYS A CA 1
ATOM 683 C C . LYS A 1 85 ? -9.226 6.400 23.920 1.00 91.88 85 LYS A C 1
ATOM 685 O O . LYS A 1 85 ? -8.952 5.660 24.863 1.00 91.88 85 LYS A O 1
ATOM 690 N N . ASP A 1 86 ? -9.899 7.544 24.041 1.00 93.56 86 ASP A N 1
ATOM 691 C CA . ASP A 1 86 ? -10.369 8.085 25.321 1.00 93.56 86 ASP A CA 1
ATOM 692 C C . ASP A 1 86 ? -11.324 7.122 26.038 1.00 93.56 86 ASP A C 1
ATOM 694 O O . ASP A 1 86 ? -11.228 6.959 27.254 1.00 93.56 86 ASP A O 1
ATOM 698 N N . LEU A 1 87 ? -12.229 6.470 25.296 1.00 94.50 87 LEU A N 1
ATOM 699 C CA . LEU A 1 87 ? -13.200 5.529 25.862 1.00 94.50 87 LEU A CA 1
ATOM 700 C C . LEU A 1 87 ? -12.574 4.183 26.233 1.00 94.50 87 LEU A C 1
ATOM 702 O O . LEU A 1 87 ? -12.758 3.688 27.346 1.00 94.50 87 LEU A O 1
ATOM 706 N N . THR A 1 88 ? -11.808 3.595 25.310 1.00 91.56 88 THR A N 1
ATOM 707 C CA . THR A 1 88 ? -11.223 2.263 25.525 1.00 91.56 88 THR A CA 1
ATOM 708 C C . THR A 1 88 ? -10.252 2.253 26.702 1.00 91.56 88 THR A C 1
ATOM 710 O O . THR A 1 88 ? -10.258 1.294 27.469 1.00 91.56 88 THR A O 1
ATOM 713 N N . LYS A 1 89 ? -9.419 3.292 26.880 1.00 89.81 89 LYS A N 1
ATOM 714 C CA . LYS A 1 89 ? -8.389 3.359 27.945 1.00 89.81 89 LYS A CA 1
ATOM 715 C C . LYS A 1 89 ? -7.536 2.079 28.050 1.00 89.81 89 LYS A C 1
ATOM 717 O O . LYS A 1 89 ? -7.091 1.708 29.129 1.00 89.81 89 LYS A O 1
ATOM 722 N N . GLY A 1 90 ? -7.345 1.372 26.933 1.00 83.94 90 GLY A N 1
ATOM 723 C CA . GLY A 1 90 ? -6.633 0.089 26.885 1.00 83.94 90 GLY A CA 1
ATOM 724 C C . GLY A 1 90 ? -7.411 -1.136 27.391 1.00 83.94 90 GLY A C 1
ATOM 725 O O . GLY A 1 90 ? -6.862 -2.233 27.370 1.00 83.94 90 GLY A O 1
ATOM 726 N N . ARG A 1 91 ? -8.674 -0.995 27.807 1.00 90.75 91 ARG A N 1
ATOM 727 C CA . ARG A 1 91 ? -9.531 -2.119 28.208 1.00 90.75 91 ARG A CA 1
ATOM 728 C C . ARG A 1 91 ? -10.059 -2.873 26.990 1.00 90.75 91 ARG A C 1
ATOM 730 O O . ARG A 1 91 ? -10.371 -2.289 25.951 1.00 90.75 91 ARG A O 1
ATOM 737 N N . THR A 1 92 ? -10.185 -4.188 27.137 1.00 93.88 92 THR A N 1
ATOM 738 C CA . THR A 1 92 ? -10.724 -5.090 26.112 1.00 93.88 92 THR A CA 1
ATOM 739 C C . THR A 1 92 ? -11.741 -6.029 26.745 1.00 93.88 92 THR A C 1
ATOM 741 O O . THR A 1 92 ? -11.659 -6.304 27.940 1.00 93.88 92 THR A O 1
ATOM 744 N N . ALA A 1 93 ? -12.726 -6.462 25.962 1.00 95.62 93 ALA A N 1
ATOM 745 C CA . ALA A 1 93 ? -13.722 -7.420 26.422 1.00 95.62 93 ALA A CA 1
ATOM 746 C C . ALA A 1 93 ? -13.103 -8.821 26.473 1.00 95.62 93 ALA A C 1
ATOM 748 O O . ALA A 1 93 ? -12.386 -9.217 25.549 1.00 95.62 93 ALA A O 1
ATOM 749 N N . THR A 1 94 ? -13.384 -9.543 27.552 1.00 94.12 94 THR A N 1
ATOM 750 C CA . THR A 1 94 ? -12.952 -10.926 27.776 1.00 94.12 94 THR A CA 1
ATOM 751 C C . THR A 1 94 ? -13.921 -11.909 27.125 1.00 94.12 94 THR A C 1
ATOM 753 O O . THR A 1 94 ? -15.080 -11.574 26.901 1.00 94.12 94 THR A O 1
ATOM 756 N N . ASP A 1 95 ? -13.496 -13.148 26.868 1.00 93.00 95 ASP A N 1
ATOM 757 C CA . ASP A 1 95 ? -14.392 -14.175 26.306 1.00 93.00 95 ASP A CA 1
ATOM 758 C C . ASP A 1 95 ? -15.602 -14.467 27.212 1.00 93.00 95 ASP A C 1
ATOM 760 O O . ASP A 1 95 ? -16.686 -14.790 26.720 1.00 93.00 95 ASP A O 1
ATOM 764 N N . ALA A 1 96 ? -15.447 -14.294 28.530 1.00 94.50 96 ALA A N 1
ATOM 765 C CA . ALA A 1 96 ? -16.551 -14.380 29.481 1.00 94.50 96 ALA A CA 1
ATOM 766 C C . ALA A 1 96 ? -17.597 -13.288 29.215 1.00 94.50 96 ALA A C 1
ATOM 768 O O . ALA A 1 96 ? -18.779 -13.606 29.095 1.00 94.50 96 ALA A O 1
ATOM 769 N N . ASP A 1 97 ? -17.163 -12.035 29.028 1.00 94.88 97 ASP A N 1
ATOM 770 C CA . ASP A 1 97 ? -18.056 -10.919 28.692 1.00 94.88 97 ASP A CA 1
ATOM 771 C C . ASP A 1 97 ? -18.877 -11.234 27.426 1.00 94.88 97 ASP A C 1
ATOM 773 O O . ASP A 1 97 ? -20.084 -11.007 27.381 1.00 94.88 97 ASP A O 1
ATOM 777 N N . ILE A 1 98 ? -18.243 -11.828 26.407 1.00 96.12 98 ILE A N 1
ATOM 778 C CA . ILE A 1 98 ? -18.913 -12.186 25.146 1.00 96.12 98 ILE A CA 1
ATOM 779 C C . ILE A 1 98 ? -19.910 -13.328 25.324 1.00 96.12 98 ILE A C 1
ATOM 781 O O . ILE A 1 98 ? -20.962 -13.317 24.690 1.00 96.12 98 ILE A O 1
ATOM 785 N N . THR A 1 99 ? -19.574 -14.316 26.152 1.00 95.94 99 THR A N 1
ATOM 786 C CA . THR A 1 99 ? -20.390 -15.522 26.349 1.00 95.94 99 THR A CA 1
ATOM 787 C C . THR A 1 99 ? -21.686 -15.212 27.098 1.00 95.94 99 THR A C 1
ATOM 789 O O . THR A 1 99 ? -22.720 -15.797 26.787 1.00 95.94 99 THR A O 1
ATOM 792 N N . TYR A 1 100 ? -21.642 -14.280 28.054 1.00 94.75 100 TYR A N 1
ATOM 793 C CA . TYR A 1 100 ? -22.806 -13.881 28.851 1.00 94.75 100 TYR A CA 1
ATOM 794 C C . TYR A 1 100 ? -23.580 -12.691 28.273 1.00 94.75 100 TYR A C 1
ATOM 796 O O . TYR A 1 100 ? -24.625 -12.330 28.811 1.00 94.75 100 TYR A O 1
ATOM 804 N N . PHE A 1 101 ? -23.091 -12.071 27.196 1.00 96.69 101 PHE A N 1
ATOM 805 C CA . PHE A 1 101 ? -23.765 -10.926 26.599 1.00 96.69 101 PHE A CA 1
ATOM 806 C C . PHE A 1 101 ? -25.030 -11.337 25.840 1.00 96.69 101 PHE A C 1
ATOM 808 O O . PHE A 1 101 ? -24.973 -12.072 24.851 1.00 96.69 101 PHE A O 1
ATOM 815 N N . ASP A 1 102 ? -26.157 -10.762 26.251 1.00 96.12 102 ASP A N 1
ATOM 816 C CA . ASP A 1 102 ? -27.434 -10.845 25.556 1.00 96.12 102 ASP A CA 1
ATOM 817 C C . ASP A 1 102 ? -27.938 -9.420 25.245 1.00 96.12 102 ASP A C 1
ATOM 819 O O . ASP A 1 102 ? -28.188 -8.637 26.167 1.00 96.12 102 ASP A O 1
ATOM 823 N N . PRO A 1 103 ? -28.098 -9.059 23.955 1.00 95.12 103 PRO A N 1
ATOM 824 C CA . PRO A 1 103 ? -28.482 -7.709 23.544 1.00 95.12 103 PRO A CA 1
ATOM 825 C C . PRO A 1 103 ? -29.905 -7.313 23.967 1.00 95.12 103 PRO A C 1
ATOM 827 O O . PRO A 1 103 ? -30.265 -6.143 23.857 1.00 95.12 103 PRO A O 1
ATOM 830 N N . THR A 1 104 ? -30.733 -8.253 24.434 1.00 96.19 104 THR A N 1
ATOM 831 C CA . THR A 1 104 ? -32.094 -7.962 24.909 1.00 96.19 104 THR A CA 1
ATOM 832 C C . THR A 1 104 ? -32.118 -7.274 26.274 1.00 96.19 104 THR A C 1
ATOM 834 O O . THR A 1 104 ? -33.084 -6.575 26.578 1.00 96.19 104 THR A O 1
ATOM 837 N N . PHE A 1 105 ? -31.051 -7.403 27.071 1.00 95.81 105 PHE A N 1
ATOM 838 C CA . PHE A 1 105 ? -30.944 -6.770 28.392 1.00 95.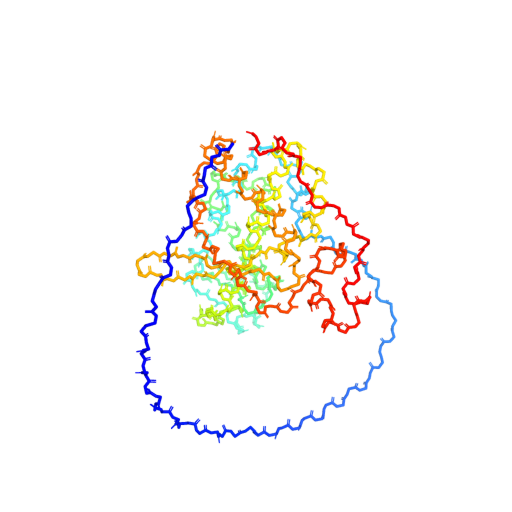81 105 PHE A CA 1
ATOM 839 C C . PHE A 1 105 ? -30.287 -5.384 28.362 1.00 95.81 105 PHE A C 1
ATOM 841 O O . PHE A 1 105 ? -30.147 -4.753 29.410 1.00 95.81 105 PHE A O 1
ATOM 848 N N . GLY A 1 106 ? -29.918 -4.888 27.177 1.00 95.69 106 GLY A N 1
ATOM 849 C CA . GLY A 1 106 ? -29.332 -3.564 26.990 1.00 95.69 106 GLY A CA 1
ATOM 850 C C . GLY A 1 106 ? -27.970 -3.593 26.291 1.00 95.69 106 GLY A C 1
ATOM 851 O O . GLY A 1 106 ? -27.605 -4.595 25.667 1.00 95.69 106 GLY A O 1
ATOM 852 N N . PRO A 1 107 ? -27.223 -2.475 26.344 1.00 97.38 107 PRO A N 1
ATOM 853 C CA . PRO A 1 107 ? -25.923 -2.373 25.696 1.00 97.38 107 PRO A CA 1
ATOM 854 C C . PRO A 1 107 ? -24.868 -3.254 26.382 1.00 97.38 107 PRO A C 1
ATOM 856 O O . PRO A 1 107 ? -24.927 -3.496 27.584 1.00 97.38 107 PRO A O 1
ATOM 859 N N . CYS A 1 108 ? -23.865 -3.711 25.624 1.00 96.81 108 CYS A N 1
ATOM 860 C CA . CYS A 1 108 ? -22.812 -4.595 26.142 1.00 96.81 108 CYS A CA 1
ATOM 861 C C . CYS A 1 108 ? -21.887 -3.931 27.171 1.00 96.81 108 CYS A C 1
ATOM 863 O O . CYS A 1 108 ? -21.246 -4.611 27.965 1.00 96.81 108 CYS A O 1
ATOM 865 N N . CYS A 1 109 ? -21.767 -2.608 27.117 1.00 96.81 109 CYS A N 1
ATOM 866 C CA . CYS A 1 109 ? -20.971 -1.793 28.022 1.00 96.81 109 CYS A CA 1
ATOM 867 C C . CYS A 1 109 ? -21.524 -0.365 28.034 1.00 96.81 109 CYS A C 1
ATOM 869 O O . CYS A 1 109 ? -22.374 -0.020 27.215 1.00 96.81 109 CYS A O 1
ATOM 871 N N . ASP A 1 110 ? -21.008 0.485 28.913 1.00 96.94 110 ASP A N 1
ATOM 872 C CA . ASP A 1 110 ? -21.318 1.914 28.930 1.00 96.94 110 ASP A CA 1
ATOM 873 C C . ASP A 1 110 ? -20.089 2.760 28.541 1.00 96.94 110 ASP A C 1
ATOM 875 O O . ASP A 1 110 ? -19.065 2.254 28.072 1.00 96.94 110 ASP A O 1
ATOM 879 N N . VAL A 1 111 ? -20.209 4.081 28.675 1.00 97.00 111 VAL A N 1
ATOM 880 C CA . VAL A 1 111 ? -19.140 5.040 28.359 1.00 97.00 111 VAL A CA 1
ATOM 881 C C . VAL A 1 111 ? -17.989 4.956 29.372 1.00 97.00 111 VAL A C 1
ATOM 883 O O . VAL A 1 111 ? -16.827 5.160 29.011 1.00 97.00 111 VAL A O 1
ATOM 886 N N . GLU A 1 112 ? -18.286 4.649 30.635 1.00 95.69 112 GLU A N 1
ATOM 887 C CA . GLU A 1 112 ? -17.296 4.580 31.711 1.00 95.69 112 GLU A CA 1
ATOM 888 C C . GLU A 1 112 ? -16.501 3.277 31.680 1.00 95.69 112 GLU A C 1
ATOM 890 O O . GLU A 1 112 ? -15.316 3.275 32.028 1.00 95.69 112 GLU A O 1
ATOM 895 N N . ASP A 1 113 ? -17.107 2.199 31.190 1.00 95.88 113 ASP A N 1
ATOM 896 C CA . ASP A 1 113 ? -16.558 0.856 31.057 1.00 95.88 113 ASP A CA 1
ATOM 897 C C . ASP A 1 113 ? -16.555 0.340 29.615 1.00 95.88 113 ASP A C 1
ATOM 899 O O . ASP A 1 113 ? -16.767 -0.836 29.329 1.00 95.88 113 ASP A O 1
ATOM 903 N N . PHE A 1 114 ? -16.269 1.241 28.680 1.00 97.56 114 PHE A N 1
ATOM 904 C CA . PHE A 1 114 ? -16.233 0.919 27.263 1.00 97.56 114 PHE A CA 1
ATOM 905 C C . PHE A 1 114 ? -15.150 -0.119 26.922 1.00 97.56 114 PHE A C 1
ATOM 907 O O . PHE A 1 114 ? -13.956 0.105 27.157 1.00 97.56 114 PHE A O 1
ATOM 914 N N . ARG A 1 115 ? -15.552 -1.234 26.297 1.00 96.50 115 ARG A N 1
ATOM 915 C CA . ARG A 1 115 ? -14.664 -2.351 25.925 1.00 96.50 115 ARG A CA 1
ATOM 916 C C . ARG A 1 115 ? -14.963 -2.868 24.520 1.00 96.50 115 ARG A C 1
ATOM 918 O O . ARG A 1 115 ? -16.115 -3.018 24.122 1.00 96.50 115 ARG A O 1
ATOM 925 N N . LEU A 1 116 ? -13.911 -3.225 23.784 1.00 96.81 116 LEU A N 1
ATOM 926 C CA . LEU A 1 116 ? -14.016 -3.877 22.473 1.00 96.81 116 LEU A CA 1
ATOM 927 C C . LEU A 1 116 ? -13.557 -5.331 22.541 1.00 96.81 116 LEU A C 1
ATOM 929 O O . LEU A 1 116 ? -12.558 -5.642 23.190 1.00 96.81 116 LEU A O 1
ATOM 933 N N . HIS A 1 117 ? -14.228 -6.203 21.792 1.00 96.38 117 HIS A N 1
ATOM 934 C CA . HIS A 1 117 ? -13.809 -7.587 21.621 1.00 96.38 117 HIS A CA 1
ATOM 935 C C . HIS A 1 117 ? -12.823 -7.705 20.456 1.00 96.38 117 HIS A C 1
ATOM 937 O O . HIS A 1 117 ? -13.221 -7.785 19.288 1.00 96.38 117 HIS A O 1
ATOM 943 N N . LEU A 1 118 ? -11.525 -7.689 20.772 1.00 94.88 118 LEU A N 1
ATOM 944 C CA . LEU A 1 118 ? -10.465 -7.665 19.760 1.00 94.88 118 LEU A CA 1
ATOM 945 C C . LEU A 1 118 ? -10.090 -9.051 19.205 1.00 94.88 118 LEU A C 1
ATOM 947 O O . LEU A 1 118 ? -9.540 -9.128 18.103 1.00 94.88 118 LEU A O 1
ATOM 951 N N . ALA A 1 119 ? -10.412 -10.137 19.916 1.00 92.25 119 ALA A N 1
ATOM 952 C CA . ALA A 1 119 ? -10.188 -11.503 19.435 1.00 92.25 119 ALA A CA 1
ATOM 953 C C . ALA A 1 119 ? -11.223 -11.917 18.365 1.00 92.25 119 ALA A C 1
ATOM 955 O O . ALA A 1 119 ? -10.886 -12.578 17.375 1.00 92.25 119 ALA A O 1
ATOM 956 N N . GLY A 1 120 ? -12.471 -11.455 18.497 1.00 92.31 120 GLY A N 1
ATOM 957 C CA . GLY A 1 120 ? -13.578 -11.766 17.588 1.00 92.31 120 GLY A CA 1
ATOM 958 C C . GLY A 1 120 ? -13.587 -11.005 16.258 1.00 92.31 120 GLY A C 1
ATOM 959 O O . GLY A 1 120 ? -12.593 -10.445 15.798 1.00 92.31 120 GLY A O 1
ATOM 960 N N . THR A 1 121 ? -14.738 -11.023 15.583 1.00 93.88 121 THR A N 1
ATOM 961 C CA . THR A 1 121 ? -14.950 -10.295 14.322 1.00 93.88 121 THR A CA 1
ATOM 962 C C . THR A 1 121 ? -15.469 -8.875 14.568 1.00 93.88 121 THR A C 1
ATOM 964 O O . THR A 1 121 ? -16.188 -8.669 15.547 1.00 93.88 121 THR A O 1
ATOM 967 N N . PRO A 1 122 ? -15.242 -7.920 13.645 1.00 93.62 122 PRO A N 1
ATOM 968 C CA . PRO A 1 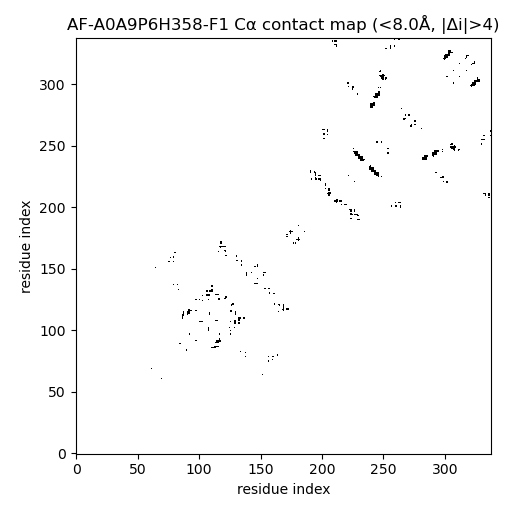122 ? -15.767 -6.555 13.778 1.00 93.62 122 PRO A CA 1
ATOM 969 C C . PRO A 1 122 ? -17.297 -6.498 13.905 1.00 93.62 122 PRO A C 1
ATOM 971 O O . PRO A 1 122 ? -17.825 -5.609 14.557 1.00 93.62 122 PRO A O 1
ATOM 974 N N . CYS A 1 123 ? -17.992 -7.477 13.315 1.00 94.19 123 CYS A N 1
ATOM 975 C CA . CYS A 1 123 ? -19.451 -7.552 13.269 1.00 94.19 123 CYS A CA 1
ATOM 976 C C . CYS A 1 123 ? -20.074 -8.469 14.339 1.00 94.19 123 CYS A C 1
ATOM 978 O O . CYS A 1 123 ? -21.242 -8.836 14.180 1.00 94.19 123 CYS A O 1
ATOM 980 N N . ASN A 1 124 ? -19.332 -8.921 15.359 1.00 95.56 124 ASN A N 1
ATOM 981 C CA . ASN A 1 124 ? -19.949 -9.744 16.407 1.00 95.56 124 ASN A CA 1
ATOM 982 C C . ASN A 1 124 ? -20.947 -8.906 17.234 1.00 95.56 124 ASN A C 1
ATOM 984 O O . ASN A 1 124 ? -20.910 -7.675 17.194 1.00 95.56 124 ASN A O 1
ATOM 988 N N . LEU A 1 125 ? -21.850 -9.569 17.964 1.00 97.00 125 LEU A N 1
ATOM 989 C CA . LEU A 1 125 ? -22.917 -8.889 18.711 1.00 97.00 125 LEU A CA 1
ATOM 990 C C . LEU A 1 125 ? -22.361 -7.853 19.698 1.00 97.00 125 LEU A C 1
ATOM 992 O O . LEU A 1 125 ? -22.829 -6.718 19.701 1.00 97.00 125 LEU A O 1
ATOM 996 N N . TRP A 1 126 ? -21.301 -8.207 20.431 1.00 97.69 126 TRP A N 1
ATOM 997 C CA . TRP A 1 126 ? -20.606 -7.285 21.332 1.00 97.69 126 TRP A CA 1
ATOM 998 C C . TRP A 1 126 ? -20.115 -6.019 20.620 1.00 97.69 126 TRP A C 1
ATOM 1000 O O . TRP A 1 126 ? -20.478 -4.915 21.001 1.00 97.69 126 TRP A O 1
ATOM 1010 N N . ASN A 1 127 ? -19.319 -6.139 19.550 1.00 97.25 127 ASN A N 1
ATOM 1011 C CA . ASN A 1 127 ? -18.750 -4.964 18.881 1.00 97.25 127 ASN A CA 1
ATOM 1012 C C . ASN A 1 127 ? -19.813 -4.121 18.169 1.00 97.25 127 ASN A C 1
ATOM 1014 O O . ASN A 1 127 ? -19.610 -2.918 18.007 1.00 97.25 127 ASN A O 1
ATOM 1018 N N . LYS A 1 128 ? -20.939 -4.715 17.752 1.00 96.56 128 LYS A N 1
ATOM 1019 C CA . LYS A 1 128 ? -22.094 -3.956 17.253 1.00 96.56 128 LYS A CA 1
ATOM 1020 C C . LYS A 1 128 ? -22.694 -3.090 18.356 1.00 96.56 128 LYS A C 1
ATOM 1022 O O . LYS A 1 128 ? -22.789 -1.884 18.163 1.00 96.56 128 LYS A O 1
ATOM 1027 N N . SER A 1 129 ? -22.985 -3.683 19.512 1.00 97.31 129 SER A N 1
ATOM 1028 C CA . SER A 1 129 ? -23.516 -2.949 20.662 1.00 97.31 129 SER A CA 1
ATOM 1029 C C . SER A 1 129 ? -22.530 -1.885 21.169 1.00 97.31 129 SER A C 1
ATOM 1031 O O . SER A 1 129 ? -22.897 -0.727 21.334 1.00 97.31 129 SER A O 1
ATOM 1033 N N . ALA A 1 130 ? -21.236 -2.204 21.267 1.00 97.31 130 ALA A N 1
ATOM 1034 C CA . ALA A 1 130 ? -20.206 -1.221 21.606 1.00 97.31 130 ALA A CA 1
ATOM 1035 C C . ALA A 1 130 ? -20.108 -0.096 20.557 1.00 97.31 130 ALA A C 1
ATOM 1037 O O . ALA A 1 130 ? -19.833 1.051 20.892 1.00 97.31 130 ALA A O 1
ATOM 1038 N N . THR A 1 131 ? -20.343 -0.385 19.272 1.00 96.50 131 THR A N 1
ATOM 1039 C CA . THR A 1 131 ? -20.388 0.661 18.235 1.00 96.50 131 THR A CA 1
ATOM 1040 C C . THR A 1 131 ? -21.554 1.620 18.470 1.00 96.50 131 THR A C 1
ATOM 1042 O O . THR A 1 131 ? -21.381 2.818 18.270 1.00 96.50 131 THR A O 1
ATOM 1045 N N . GLU A 1 132 ? -22.709 1.130 18.919 1.00 96.06 132 GLU A N 1
ATOM 1046 C CA . GLU A 1 132 ? -23.873 1.961 19.260 1.00 96.06 132 GLU A CA 1
ATOM 1047 C C . GLU A 1 132 ? -23.567 2.880 20.449 1.00 96.06 132 GLU A C 1
ATOM 1049 O O . GLU A 1 132 ? -23.664 4.098 20.305 1.00 96.06 132 GLU A O 1
ATOM 1054 N N . VAL A 1 133 ? -23.035 2.329 21.545 1.00 97.25 133 VAL A N 1
ATOM 1055 C CA . VAL A 1 133 ? -22.591 3.097 22.727 1.00 97.25 133 VAL A CA 1
ATOM 1056 C C . VAL A 1 133 ? -21.555 4.160 22.347 1.00 97.25 133 VAL A C 1
ATOM 1058 O O . VAL A 1 133 ? -21.613 5.309 22.793 1.00 97.25 133 VAL A O 1
ATOM 1061 N N . PHE A 1 134 ? -20.606 3.802 21.475 1.00 97.00 134 PHE A N 1
ATOM 1062 C CA . PHE A 1 134 ? -19.628 4.750 20.950 1.00 97.00 134 PHE A CA 1
ATOM 1063 C C . PHE A 1 134 ? -20.304 5.883 20.173 1.00 97.00 134 PHE A C 1
ATOM 1065 O O . PHE A 1 134 ? -19.950 7.045 20.367 1.00 97.00 134 PHE A O 1
ATOM 1072 N N . MET A 1 135 ? -21.223 5.555 19.258 1.00 95.19 135 MET A N 1
ATOM 1073 C CA . MET A 1 135 ? -21.892 6.540 18.406 1.00 95.19 135 MET A CA 1
ATOM 1074 C C . MET A 1 135 ? -22.693 7.534 19.242 1.00 95.19 135 MET A C 1
ATOM 1076 O O . MET A 1 135 ? -22.572 8.732 19.002 1.00 95.19 135 MET A O 1
ATOM 1080 N N . GLU A 1 136 ? -23.444 7.058 20.234 1.00 94.56 136 GLU A N 1
ATOM 1081 C CA . GLU A 1 136 ? -24.207 7.910 21.152 1.00 94.56 136 GLU A CA 1
ATOM 1082 C C . GLU A 1 136 ? -23.287 8.879 21.903 1.00 94.56 136 GLU A C 1
ATOM 1084 O O . GLU A 1 136 ? -23.468 10.095 21.836 1.00 94.56 136 GLU A O 1
ATOM 1089 N N . SER A 1 137 ? -22.226 8.359 22.527 1.00 96.25 137 SER A N 1
ATOM 1090 C CA . SER A 1 137 ? -21.239 9.175 23.243 1.00 96.25 137 SER A CA 1
ATOM 1091 C C . SER A 1 137 ? -20.531 10.187 22.332 1.00 96.25 137 SER A C 1
AT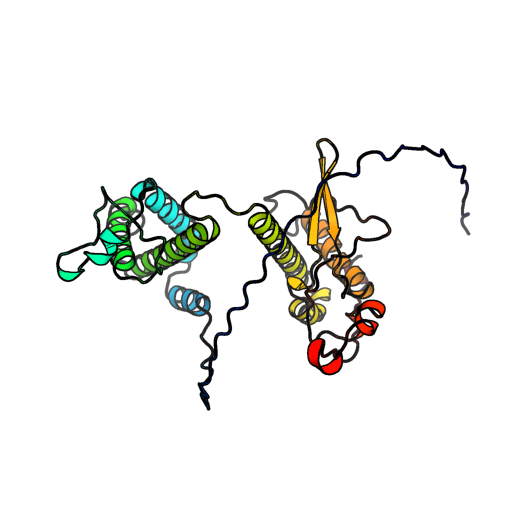OM 1093 O O . SER A 1 137 ? -20.295 11.334 22.720 1.00 96.25 137 SER A O 1
ATOM 1095 N N . PHE A 1 138 ? -20.180 9.775 21.111 1.00 94.81 138 PHE A N 1
ATOM 1096 C CA . PHE A 1 138 ? -19.511 10.629 20.135 1.00 94.81 138 PHE A CA 1
ATOM 1097 C C . PHE A 1 138 ? -20.422 11.771 19.678 1.00 94.81 138 PHE A C 1
ATOM 1099 O O . PHE A 1 138 ? -20.005 12.928 19.670 1.00 94.81 138 PHE A O 1
ATOM 1106 N N . LEU A 1 139 ? -21.664 11.462 19.304 1.00 92.38 139 LEU A N 1
ATOM 1107 C CA . LEU A 1 139 ? -22.615 12.466 18.836 1.00 92.38 139 LEU A CA 1
ATOM 1108 C C . LEU A 1 139 ? -22.983 13.444 19.951 1.00 92.38 139 LEU A C 1
ATOM 1110 O O . LEU A 1 139 ? -23.049 14.636 19.679 1.00 92.38 139 LEU A O 1
ATOM 1114 N N . GLU A 1 140 ? -23.114 12.988 21.198 1.00 93.00 140 GLU A N 1
ATOM 1115 C CA . GLU A 1 140 ? -23.364 13.883 22.333 1.00 93.00 140 GLU A CA 1
ATOM 1116 C C . GLU A 1 140 ? -22.183 14.837 22.579 1.00 93.00 140 GLU A C 1
ATOM 1118 O O . GLU A 1 140 ? -22.369 16.050 22.715 1.00 93.00 140 GLU A O 1
ATOM 1123 N N . LYS A 1 141 ? -20.945 14.320 22.563 1.00 93.38 141 LYS A N 1
ATOM 1124 C CA . LYS A 1 141 ? -19.726 15.121 22.778 1.00 93.38 141 LYS A CA 1
ATOM 1125 C C . LYS A 1 141 ? -19.486 16.146 21.667 1.00 93.38 141 LYS A C 1
ATOM 1127 O O . LYS A 1 141 ? -19.010 17.244 21.946 1.00 93.38 141 LYS A O 1
ATOM 1132 N N . TYR A 1 142 ? -19.803 15.802 20.417 1.00 89.88 142 TYR A N 1
ATOM 1133 C CA . TYR A 1 142 ? -19.534 16.637 19.240 1.00 89.88 142 TYR A CA 1
ATOM 1134 C C . TYR A 1 142 ? -20.803 17.220 18.590 1.00 89.88 142 TYR A C 1
ATOM 1136 O O . TYR A 1 142 ? -20.758 17.639 17.432 1.00 89.88 142 TYR A O 1
ATOM 1144 N N . LYS A 1 143 ? -21.921 17.300 19.324 1.00 83.31 143 LYS A N 1
ATOM 1145 C CA . LYS A 1 143 ? -23.238 17.729 18.811 1.00 83.31 143 LYS A CA 1
ATOM 1146 C C . LYS A 1 143 ? -23.262 19.094 18.123 1.00 83.31 143 LYS A C 1
ATOM 1148 O O . LY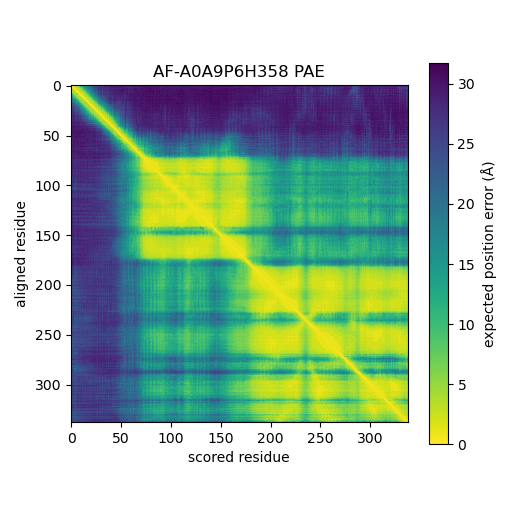S A 1 143 ? -24.032 19.292 17.191 1.00 83.31 143 LYS A O 1
ATOM 1153 N N . LEU A 1 144 ? -22.408 20.026 18.559 1.00 74.25 144 LEU A N 1
ATOM 1154 C CA . LEU A 1 144 ? -22.297 21.363 17.958 1.00 74.25 144 LEU A CA 1
ATOM 1155 C C . LEU A 1 144 ? -21.675 21.329 16.557 1.00 74.25 144 LEU A C 1
ATOM 1157 O O . LEU A 1 144 ? -22.009 22.156 15.715 1.00 74.25 144 LEU A O 1
ATOM 1161 N N . ASP A 1 145 ? -20.793 20.362 16.304 1.00 77.56 145 ASP A N 1
ATOM 1162 C CA . ASP A 1 145 ? -20.118 20.202 15.017 1.00 77.56 145 ASP A CA 1
ATOM 1163 C C . ASP A 1 145 ? -20.882 19.253 14.081 1.00 77.56 145 ASP A C 1
ATOM 1165 O O . ASP A 1 145 ? -20.718 19.307 12.860 1.00 77.56 145 ASP A O 1
ATOM 1169 N N . TYR A 1 146 ? -21.707 18.372 14.655 1.00 74.19 146 TYR A N 1
ATOM 1170 C CA . TYR A 1 146 ? -22.412 17.300 13.961 1.00 74.19 146 TYR A CA 1
ATOM 1171 C C . TYR A 1 146 ? -23.838 17.156 14.508 1.00 74.19 146 TYR A C 1
ATOM 1173 O O . TYR A 1 146 ? -24.070 16.325 15.389 1.00 74.19 146 TYR A O 1
ATOM 1181 N N . PRO A 1 147 ? -24.810 17.932 13.997 1.00 70.19 147 PRO A N 1
ATOM 1182 C CA . PRO A 1 147 ? -26.181 17.834 14.473 1.00 70.19 147 PRO A CA 1
ATOM 1183 C C . PRO A 1 147 ? -26.726 16.419 14.198 1.00 70.19 147 PRO A C 1
ATOM 1185 O O . PRO A 1 147 ? -26.645 15.947 13.057 1.00 70.19 147 PRO A O 1
ATOM 1188 N N . PRO A 1 148 ? -27.274 15.724 15.210 1.00 64.19 148 PRO A N 1
ATOM 1189 C CA . PRO A 1 148 ? -27.698 14.324 15.097 1.00 64.19 148 PRO A CA 1
ATOM 1190 C C . PRO A 1 148 ? -28.884 14.125 14.141 1.00 64.19 148 PRO A C 1
ATOM 1192 O O . PRO A 1 148 ? -29.119 13.020 13.663 1.00 64.19 148 PRO A O 1
ATOM 1195 N N . GLU A 1 149 ? -29.587 15.207 13.805 1.00 72.44 149 GLU A N 1
ATOM 1196 C CA . GLU A 1 149 ? -30.684 15.256 12.831 1.00 72.44 149 GLU A CA 1
ATOM 1197 C C . GLU A 1 149 ? -30.242 14.847 11.412 1.00 72.44 149 GLU A C 1
ATOM 1199 O O . GLU A 1 149 ? -31.061 14.441 10.586 1.00 72.44 149 GLU A O 1
ATOM 1204 N N . TYR A 1 150 ? -28.936 14.896 11.121 1.00 76.69 150 TYR A N 1
ATOM 1205 C CA . TYR A 1 150 ? -28.385 14.444 9.849 1.00 76.69 150 TYR A CA 1
ATOM 1206 C C . TYR A 1 150 ? -28.049 12.949 9.886 1.00 76.69 150 TYR A C 1
ATOM 1208 O O . TYR A 1 150 ? -26.920 12.542 10.157 1.00 76.69 150 TYR A O 1
ATOM 1216 N N . ASP A 1 151 ? -29.010 12.128 9.472 1.00 80.44 151 ASP A N 1
ATOM 1217 C CA . ASP A 1 151 ? -28.883 10.675 9.265 1.00 80.44 151 ASP A CA 1
ATOM 1218 C C . ASP A 1 151 ? -27.639 10.275 8.422 1.00 80.44 151 ASP A C 1
ATOM 1220 O O . ASP A 1 151 ? -26.986 9.251 8.644 1.00 80.44 151 ASP A O 1
ATOM 1224 N N . GLY A 1 152 ? -27.208 11.141 7.496 1.00 82.12 152 GLY A N 1
ATOM 1225 C CA . GLY A 1 152 ? -25.949 10.970 6.761 1.00 82.12 152 GLY A CA 1
ATOM 1226 C C . GLY A 1 152 ? -24.694 10.949 7.648 1.00 82.12 152 GLY A C 1
ATOM 1227 O O . GLY A 1 152 ? -23.778 10.164 7.391 1.00 82.12 152 GLY A O 1
ATOM 1228 N N . VAL A 1 153 ? -24.654 11.770 8.701 1.00 81.75 153 VAL A N 1
ATOM 1229 C CA . VAL A 1 153 ? -23.523 11.853 9.634 1.00 81.75 153 VAL A CA 1
ATOM 1230 C C . VAL A 1 153 ? -23.479 10.629 10.538 1.00 81.75 153 VAL A C 1
ATOM 1232 O O . VAL A 1 153 ? -22.415 10.026 10.670 1.00 81.75 153 VAL A O 1
ATOM 1235 N N . VAL A 1 154 ? -24.627 10.201 11.069 1.00 85.69 154 VAL A N 1
ATOM 1236 C CA . VAL A 1 154 ? -24.741 8.986 11.893 1.00 85.69 154 VAL A CA 1
ATOM 1237 C C . VAL A 1 154 ? -24.219 7.768 11.127 1.00 85.69 154 VAL A C 1
ATOM 1239 O O . VAL A 1 154 ? -23.315 7.073 11.597 1.00 85.69 154 VAL A O 1
ATOM 1242 N N . ARG A 1 155 ? -24.687 7.562 9.886 1.00 87.44 155 ARG A N 1
ATOM 1243 C CA . ARG A 1 155 ? -24.192 6.478 9.018 1.00 87.44 155 ARG A CA 1
ATOM 1244 C C . ARG A 1 155 ? -22.695 6.566 8.745 1.00 87.44 155 ARG A C 1
ATOM 1246 O O . ARG A 1 155 ? -22.003 5.546 8.758 1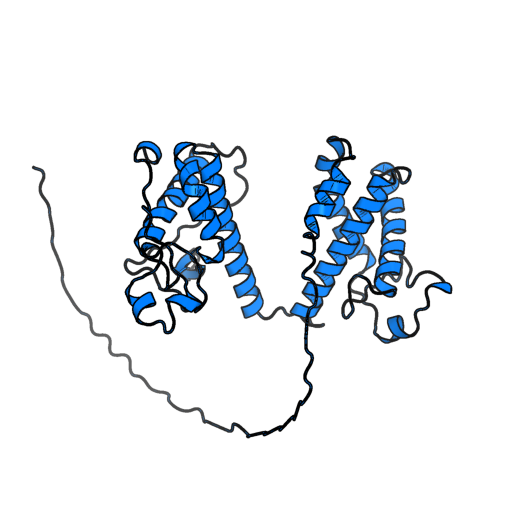.00 87.44 155 ARG A O 1
ATOM 1253 N N . MET A 1 156 ? -22.191 7.766 8.463 1.00 87.50 156 MET A N 1
ATOM 1254 C CA . MET A 1 156 ? -20.771 7.989 8.197 1.00 87.50 156 MET A CA 1
ATOM 1255 C C . MET A 1 156 ? -19.917 7.636 9.421 1.00 87.50 156 MET A C 1
ATOM 1257 O O . MET A 1 156 ? -18.919 6.926 9.272 1.00 87.50 156 MET A O 1
ATOM 1261 N N . VAL A 1 157 ? -20.301 8.104 10.613 1.00 89.44 157 VAL A N 1
ATOM 1262 C CA . VAL A 1 157 ? -19.606 7.806 11.871 1.00 89.44 157 VAL A CA 1
ATOM 1263 C C . VAL A 1 157 ? -19.644 6.306 12.137 1.00 89.44 157 VAL A C 1
ATOM 1265 O O . VAL A 1 157 ? -18.578 5.708 12.275 1.00 89.44 157 VAL A O 1
ATOM 1268 N N . GLY A 1 158 ? -20.818 5.669 12.086 1.00 90.56 158 GLY A N 1
ATOM 1269 C CA . GLY A 1 158 ? -20.955 4.225 12.294 1.00 90.56 158 GLY A CA 1
ATOM 1270 C C . GLY A 1 158 ? -20.080 3.401 11.347 1.00 90.56 158 GLY A C 1
ATOM 1271 O O . GLY A 1 158 ? -19.321 2.532 11.781 1.00 90.56 158 GLY A O 1
ATOM 1272 N N . PHE A 1 159 ? -20.074 3.738 10.052 1.00 89.94 159 PHE A N 1
ATOM 1273 C CA . PHE A 1 159 ? -19.197 3.087 9.076 1.00 89.94 159 PHE A CA 1
ATOM 1274 C C . PHE A 1 159 ? -17.708 3.256 9.423 1.00 89.94 159 PHE A C 1
ATOM 1276 O O . PHE A 1 159 ? -16.917 2.312 9.316 1.00 89.94 159 PHE A O 1
ATOM 1283 N N . LYS A 1 160 ? -17.295 4.461 9.834 1.00 90.56 160 LYS A N 1
ATOM 1284 C CA . LYS A 1 160 ? -15.895 4.761 10.162 1.00 90.56 160 LYS A CA 1
ATOM 1285 C C . LYS A 1 160 ? -15.443 4.109 11.462 1.00 90.56 160 LYS A C 1
ATOM 1287 O O . LYS A 1 160 ? -14.318 3.607 11.505 1.00 90.56 160 LYS A O 1
ATOM 1292 N N . VAL A 1 161 ? -16.299 4.053 12.474 1.00 92.88 161 VAL A N 1
ATOM 1293 C CA . VAL A 1 161 ? -16.037 3.350 13.736 1.00 92.88 161 VAL A CA 1
ATOM 1294 C C . VAL A 1 161 ? -15.872 1.866 13.471 1.00 92.88 161 VAL A C 1
ATOM 1296 O O . VAL A 1 161 ? -14.836 1.302 13.813 1.00 92.88 161 VAL A O 1
ATOM 1299 N N . HIS A 1 162 ? -16.797 1.261 12.726 1.00 91.19 162 HIS A N 1
ATOM 1300 C CA . HIS A 1 162 ? -16.704 -0.144 12.346 1.00 91.19 162 HIS A CA 1
ATOM 1301 C C . HIS A 1 162 ? -15.411 -0.454 11.567 1.00 91.19 162 HIS A C 1
ATOM 1303 O O . HIS A 1 162 ? -14.698 -1.416 11.862 1.00 91.19 162 HIS A O 1
ATOM 1309 N N . SER A 1 163 ? -15.043 0.397 10.600 1.00 89.50 163 SER A N 1
ATOM 1310 C CA . SER A 1 163 ? -13.764 0.275 9.884 1.00 89.50 163 SER A CA 1
ATOM 1311 C C . SER A 1 163 ? -12.549 0.427 10.807 1.00 89.50 163 SER A C 1
ATOM 1313 O O . SER A 1 163 ? -11.510 -0.187 10.550 1.00 89.50 163 SER A O 1
ATOM 1315 N N . THR A 1 164 ? -12.651 1.248 11.852 1.00 91.44 164 THR A N 1
ATOM 1316 C CA . THR A 1 164 ? -11.583 1.460 12.836 1.00 91.44 164 THR A CA 1
ATOM 1317 C C . THR A 1 164 ? -11.442 0.244 13.748 1.00 91.44 164 THR A C 1
ATOM 1319 O O . THR A 1 164 ? -10.330 -0.253 13.907 1.00 91.44 164 THR A O 1
ATOM 1322 N N . ILE A 1 165 ? -12.551 -0.312 14.246 1.00 93.44 165 ILE A N 1
ATOM 1323 C CA . ILE A 1 165 ? -12.582 -1.564 15.018 1.00 93.44 165 ILE A CA 1
ATOM 1324 C C . ILE A 1 165 ? -11.971 -2.707 14.201 1.00 93.44 165 ILE A C 1
ATOM 1326 O O . ILE A 1 165 ? -11.115 -3.434 14.699 1.00 93.44 165 ILE A O 1
ATOM 1330 N N . ALA A 1 166 ? -12.311 -2.824 12.913 1.00 92.81 166 ALA A N 1
ATOM 1331 C CA . ALA A 1 166 ? -11.708 -3.830 12.040 1.00 92.81 166 ALA A CA 1
ATOM 1332 C C . ALA A 1 166 ? -10.183 -3.681 11.913 1.00 92.81 166 ALA A C 1
ATOM 1334 O O . ALA A 1 166 ? -9.454 -4.676 11.898 1.00 92.81 166 ALA A O 1
ATOM 1335 N N . ALA A 1 167 ? -9.684 -2.444 11.853 1.00 90.00 167 ALA A N 1
ATOM 1336 C CA . ALA A 1 167 ? -8.251 -2.182 11.857 1.00 90.00 167 ALA A CA 1
ATOM 1337 C C . ALA A 1 167 ? -7.601 -2.521 13.211 1.00 90.00 167 ALA A C 1
ATOM 1339 O O . ALA A 1 167 ? -6.484 -3.040 13.217 1.00 90.00 167 ALA A O 1
ATOM 1340 N N . LEU A 1 168 ? -8.284 -2.268 14.333 1.00 90.44 168 LEU A N 1
ATOM 1341 C CA . LEU A 1 168 ? -7.819 -2.625 15.678 1.00 90.44 168 LEU A 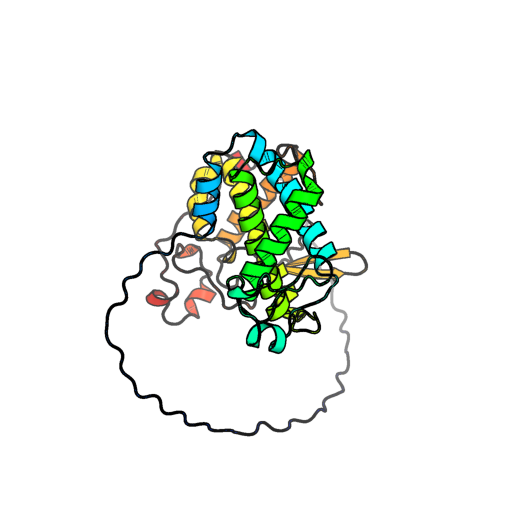CA 1
ATOM 1342 C C . LEU A 1 168 ? -7.745 -4.141 15.870 1.00 90.44 168 LEU A C 1
ATOM 1344 O O . LEU A 1 168 ? -6.689 -4.633 16.247 1.00 90.44 168 LEU A O 1
ATOM 1348 N N . ILE A 1 169 ? -8.797 -4.883 15.515 1.00 92.06 169 ILE A N 1
ATOM 1349 C CA . ILE A 1 169 ? -8.815 -6.357 15.537 1.00 92.06 169 ILE A CA 1
ATOM 1350 C C . ILE A 1 169 ? -7.669 -6.916 14.696 1.00 92.06 169 ILE A C 1
ATOM 1352 O O . ILE A 1 169 ? -6.920 -7.787 15.134 1.00 92.06 169 ILE A O 1
ATOM 1356 N N . LYS A 1 170 ? -7.481 -6.387 13.480 1.00 88.62 170 LYS A N 1
ATOM 1357 C CA . LYS A 1 170 ? -6.379 -6.813 12.613 1.00 88.62 170 LYS A CA 1
ATOM 1358 C C . LYS A 1 170 ? -5.018 -6.575 13.268 1.00 88.62 170 LYS A C 1
ATOM 1360 O O . LYS A 1 170 ? -4.144 -7.430 13.151 1.00 88.62 170 LYS A O 1
ATOM 1365 N N . ARG A 1 171 ? -4.828 -5.427 13.928 1.00 85.94 171 ARG A N 1
ATOM 1366 C CA . ARG A 1 171 ? -3.594 -5.122 14.665 1.00 85.94 171 ARG A CA 1
ATOM 1367 C C . ARG A 1 171 ? -3.407 -6.080 15.833 1.00 85.94 171 ARG A C 1
ATOM 1369 O O . ARG A 1 171 ? -2.379 -6.733 15.853 1.00 85.94 171 ARG A O 1
ATOM 1376 N N . TYR A 1 172 ? -4.414 -6.234 16.690 1.00 87.31 172 TYR A N 1
ATOM 1377 C CA . TYR A 1 172 ? -4.402 -7.142 17.838 1.00 87.31 172 TYR A CA 1
ATOM 1378 C C . TYR A 1 172 ? -4.007 -8.569 17.437 1.00 87.31 172 TYR A C 1
ATOM 1380 O O . TYR A 1 172 ? -3.079 -9.143 17.993 1.00 87.31 172 TYR A O 1
ATOM 1388 N N . ARG A 1 173 ? -4.611 -9.104 16.370 1.00 84.88 173 ARG A N 1
ATOM 1389 C CA . ARG A 1 173 ? -4.260 -10.426 15.823 1.00 84.88 173 ARG A CA 1
ATOM 1390 C C . ARG A 1 173 ? -2.847 -10.506 15.243 1.00 84.88 173 ARG A C 1
ATOM 1392 O O . ARG A 1 173 ? -2.274 -11.584 15.206 1.00 84.88 173 ARG A O 1
ATOM 1399 N N . SER A 1 174 ? -2.303 -9.392 14.753 1.00 78.50 174 SER A N 1
ATOM 1400 C CA . SER A 1 174 ? -0.942 -9.346 14.196 1.00 78.50 174 SER A CA 1
ATOM 1401 C C . SER A 1 174 ? 0.133 -9.160 15.269 1.00 78.50 174 SER A C 1
ATOM 1403 O O . SER A 1 174 ? 1.299 -9.414 14.991 1.00 78.50 174 SER A O 1
ATOM 1405 N N . THR A 1 175 ? -0.232 -8.650 16.446 1.00 77.88 175 THR A N 1
ATOM 1406 C CA . THR A 1 175 ? 0.696 -8.336 17.543 1.00 77.88 175 THR A CA 1
ATOM 1407 C C . THR A 1 175 ? 0.587 -9.270 18.736 1.00 77.88 175 THR A C 1
ATOM 1409 O O . THR A 1 175 ? 1.394 -9.173 19.653 1.00 77.88 175 THR A O 1
ATOM 1412 N N . GLY A 1 176 ? -0.450 -10.106 18.771 1.00 69.19 176 GLY A N 1
ATOM 1413 C CA . GLY A 1 176 ? -0.857 -10.786 19.992 1.00 69.19 176 GLY A CA 1
ATOM 1414 C C . GLY A 1 176 ? -1.341 -9.808 21.079 1.00 69.19 176 GLY A C 1
ATOM 1415 O O . GLY A 1 176 ? -1.330 -8.583 20.879 1.00 69.19 176 GLY A O 1
ATOM 1416 N N . PRO A 1 177 ? -1.774 -10.346 22.232 1.00 64.38 177 PRO A N 1
ATOM 1417 C CA . PRO A 1 177 ? -2.176 -9.555 23.397 1.00 64.38 177 PRO A CA 1
ATOM 1418 C C . PRO A 1 177 ? -1.038 -8.686 23.959 1.00 64.38 177 PRO A C 1
ATOM 1420 O O . PRO A 1 177 ? -1.310 -7.584 24.425 1.00 64.38 177 PRO A O 1
ATOM 1423 N N . ASP A 1 178 ? 0.222 -9.112 23.811 1.00 67.81 178 ASP A N 1
ATOM 1424 C CA . ASP A 1 178 ? 1.409 -8.370 24.275 1.00 67.81 178 ASP A CA 1
ATOM 1425 C C . ASP A 1 178 ? 1.784 -7.168 23.388 1.00 67.81 178 ASP A C 1
ATOM 1427 O O . ASP A 1 178 ? 2.708 -6.414 23.698 1.00 67.81 178 ASP A O 1
ATOM 1431 N N . GLY A 1 179 ? 1.086 -6.953 22.266 1.00 66.75 179 GLY A N 1
ATOM 1432 C CA . GLY A 1 179 ? 1.296 -5.775 21.420 1.00 66.75 179 GLY A CA 1
ATOM 1433 C C . GLY A 1 179 ? 2.618 -5.773 20.636 1.00 66.75 179 GLY A C 1
ATOM 1434 O O . GLY A 1 179 ? 2.928 -4.789 19.954 1.00 66.75 179 GLY A O 1
ATOM 1435 N N . THR A 1 180 ? 3.385 -6.864 20.662 1.00 66.69 180 THR A N 1
ATOM 1436 C CA . THR A 1 180 ? 4.650 -6.991 19.938 1.00 66.69 180 THR A CA 1
ATOM 1437 C C . THR A 1 180 ? 4.385 -7.421 18.492 1.00 66.69 180 THR A C 1
ATOM 1439 O O . THR A 1 180 ? 4.131 -8.577 18.175 1.00 66.69 180 THR A O 1
ATOM 1442 N N . VAL A 1 181 ? 4.426 -6.463 17.555 1.00 67.81 181 VAL A N 1
ATOM 1443 C CA . VAL A 1 181 ? 4.499 -6.818 16.126 1.00 6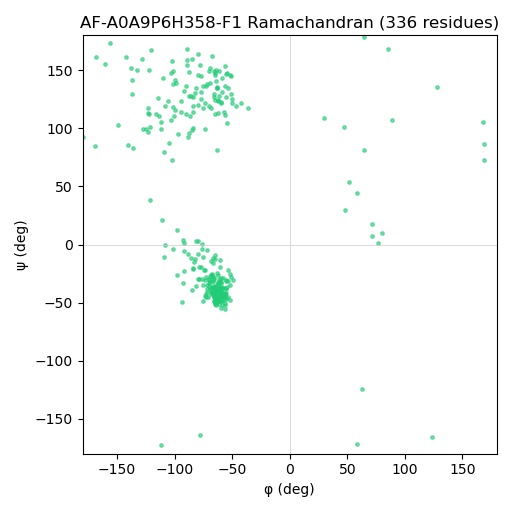7.81 181 VAL A CA 1
ATOM 1444 C C . VAL A 1 181 ? 5.838 -7.514 15.912 1.00 67.81 181 VAL A C 1
ATOM 1446 O O . VAL A 1 181 ? 6.873 -6.895 16.181 1.00 67.81 181 VAL A O 1
ATOM 1449 N N . ASP A 1 182 ? 5.823 -8.729 15.364 1.00 77.25 182 ASP A N 1
ATOM 1450 C CA . ASP A 1 182 ? 7.035 -9.374 14.862 1.00 77.25 182 ASP A CA 1
ATOM 1451 C C . ASP A 1 182 ? 7.831 -8.361 14.000 1.00 77.25 182 ASP A C 1
ATOM 1453 O O . ASP A 1 182 ? 7.299 -7.825 13.009 1.00 77.25 182 ASP A O 1
ATOM 1457 N N . PRO A 1 183 ? 9.078 -8.023 14.388 1.00 79.50 183 PRO A N 1
ATOM 1458 C CA . PRO A 1 183 ? 9.895 -7.057 13.672 1.00 79.50 183 PRO A CA 1
ATOM 1459 C C . PRO A 1 183 ? 10.000 -7.351 12.175 1.00 79.50 183 PRO A C 1
ATOM 1461 O O . PRO A 1 183 ? 10.004 -6.398 11.387 1.00 79.50 183 PRO A O 1
ATOM 1464 N N . GLU A 1 184 ? 10.020 -8.626 11.771 1.00 82.38 184 GLU A N 1
ATOM 1465 C CA . GLU A 1 184 ? 10.103 -9.005 10.359 1.00 82.38 184 GLU A CA 1
ATOM 1466 C C . GLU A 1 184 ? 8.785 -8.732 9.627 1.00 82.38 184 GLU A C 1
ATOM 1468 O O . GLU A 1 184 ? 8.782 -8.117 8.557 1.00 82.38 184 GLU A O 1
ATOM 1473 N N . THR A 1 185 ? 7.642 -9.048 10.237 1.00 81.25 185 THR A N 1
ATOM 1474 C CA . THR A 1 185 ? 6.319 -8.680 9.715 1.00 81.25 185 THR A CA 1
ATOM 1475 C C . THR A 1 185 ? 6.188 -7.167 9.522 1.00 81.25 185 THR A C 1
ATOM 1477 O O . THR A 1 185 ? 5.740 -6.703 8.466 1.00 81.25 185 THR A O 1
ATOM 1480 N N . ARG A 1 186 ? 6.633 -6.363 10.497 1.00 83.00 186 ARG A N 1
ATOM 1481 C CA . ARG A 1 186 ? 6.638 -4.894 10.380 1.00 83.00 186 ARG A CA 1
ATOM 1482 C C . ARG A 1 186 ? 7.560 -4.422 9.256 1.00 83.00 186 ARG A C 1
ATOM 1484 O O . ARG A 1 186 ? 7.180 -3.554 8.465 1.00 83.00 186 ARG A O 1
ATOM 1491 N N . LYS A 1 187 ? 8.760 -4.998 9.157 1.00 83.81 187 LYS A N 1
ATOM 1492 C CA . LYS A 1 187 ? 9.723 -4.700 8.089 1.00 83.81 187 LYS A CA 1
ATOM 1493 C C . LYS A 1 187 ? 9.121 -5.006 6.719 1.00 83.81 187 LYS A C 1
ATOM 1495 O O . LYS A 1 187 ? 9.178 -4.165 5.819 1.00 83.81 187 LYS A O 1
ATOM 1500 N N . GLN A 1 188 ? 8.450 -6.145 6.582 1.00 85.25 188 GLN A N 1
ATOM 1501 C CA . GLN A 1 188 ? 7.773 -6.552 5.359 1.00 85.25 188 GLN A CA 1
ATOM 1502 C C . GLN A 1 188 ? 6.616 -5.620 4.989 1.00 85.25 188 GLN A C 1
ATOM 1504 O O . GLN A 1 188 ? 6.507 -5.214 3.831 1.00 85.25 188 GLN A O 1
ATOM 1509 N N . GLN A 1 189 ? 5.782 -5.213 5.949 1.00 84.75 189 GLN A N 1
ATOM 1510 C CA . GLN A 1 189 ? 4.720 -4.229 5.709 1.00 84.75 189 GLN A CA 1
ATOM 1511 C C . GLN A 1 189 ? 5.293 -2.889 5.228 1.00 84.75 189 GLN A C 1
ATOM 1513 O O . GLN A 1 189 ? 4.828 -2.341 4.228 1.00 84.75 189 GLN A O 1
ATOM 1518 N N . ASN A 1 190 ? 6.362 -2.404 5.865 1.00 86.81 190 ASN A N 1
ATOM 1519 C CA . ASN A 1 190 ? 7.044 -1.174 5.461 1.00 86.81 190 ASN A CA 1
ATOM 1520 C C . ASN A 1 190 ? 7.659 -1.281 4.056 1.00 86.81 190 ASN A C 1
ATOM 1522 O O . ASN A 1 190 ? 7.623 -0.316 3.289 1.00 86.81 190 ASN A O 1
ATOM 1526 N N . ARG A 1 191 ? 8.220 -2.440 3.684 1.00 87.25 191 ARG A N 1
ATOM 1527 C CA . ARG A 1 191 ? 8.697 -2.713 2.313 1.00 87.25 191 ARG A CA 1
ATOM 1528 C C . ARG A 1 191 ? 7.551 -2.625 1.302 1.00 87.25 191 ARG A C 1
ATOM 1530 O O . ARG A 1 191 ? 7.675 -1.929 0.296 1.00 87.25 191 ARG A O 1
ATOM 1537 N N . GLN A 1 192 ? 6.419 -3.270 1.584 1.00 89.44 192 GLN A N 1
ATOM 1538 C CA . GLN A 1 192 ? 5.248 -3.255 0.699 1.00 89.44 192 GLN A CA 1
ATOM 1539 C C . GLN A 1 192 ? 4.650 -1.855 0.544 1.00 89.44 192 GLN A C 1
ATOM 1541 O O . GLN A 1 192 ? 4.309 -1.439 -0.563 1.00 89.44 192 GLN A O 1
ATOM 1546 N N . GLU A 1 193 ? 4.576 -1.094 1.632 1.00 90.19 193 GLU A N 1
ATOM 1547 C CA . GLU A 1 193 ? 4.089 0.283 1.598 1.00 90.19 193 GLU A CA 1
ATOM 1548 C C . GLU A 1 193 ? 5.008 1.186 0.764 1.00 90.19 193 GLU A C 1
ATOM 1550 O O . GLU A 1 193 ? 4.540 1.998 -0.037 1.00 90.19 193 GLU A O 1
ATOM 1555 N N . ARG A 1 194 ? 6.331 1.009 0.871 1.00 89.00 194 ARG A N 1
ATOM 1556 C CA . ARG A 1 194 ? 7.301 1.731 0.033 1.00 89.00 194 ARG A CA 1
ATOM 1557 C C . ARG A 1 194 ? 7.159 1.380 -1.446 1.00 89.00 194 ARG A C 1
ATOM 1559 O O . ARG A 1 194 ? 7.149 2.295 -2.272 1.00 89.00 194 ARG A O 1
ATOM 1566 N N . LYS A 1 195 ? 6.962 0.100 -1.781 1.00 92.50 195 LYS A N 1
ATOM 1567 C CA . LYS A 1 195 ? 6.659 -0.339 -3.153 1.00 92.50 195 LYS A CA 1
ATOM 1568 C C . LYS A 1 195 ? 5.393 0.318 -3.698 1.00 92.50 195 LYS A C 1
ATOM 1570 O O . LYS A 1 195 ? 5.422 0.883 -4.788 1.00 92.50 195 LYS A O 1
ATOM 1575 N N . ARG A 1 196 ? 4.306 0.325 -2.918 1.00 93.81 196 ARG A N 1
ATOM 1576 C CA . ARG A 1 196 ? 3.042 0.994 -3.281 1.00 93.81 196 ARG A CA 1
ATOM 1577 C C . ARG A 1 196 ? 3.239 2.486 -3.517 1.00 93.81 196 ARG A C 1
ATOM 1579 O O . ARG A 1 196 ? 2.841 2.995 -4.559 1.00 93.81 196 ARG A O 1
ATOM 1586 N N . LYS A 1 197 ? 3.913 3.183 -2.600 1.00 92.12 197 LYS A N 1
ATOM 1587 C CA . LYS A 1 197 ? 4.225 4.613 -2.749 1.00 92.12 197 LYS A CA 1
ATOM 1588 C C . LYS A 1 197 ? 5.099 4.894 -3.970 1.00 92.12 197 LYS A C 1
ATOM 1590 O O . LYS A 1 197 ? 4.891 5.896 -4.646 1.00 92.12 197 LYS A O 1
ATOM 1595 N N . LEU A 1 198 ? 6.082 4.044 -4.271 1.00 93.44 198 LEU A N 1
ATOM 1596 C CA . LEU A 1 198 ? 6.905 4.176 -5.476 1.00 93.44 198 LEU A CA 1
ATOM 1597 C C . LEU A 1 198 ? 6.070 3.993 -6.749 1.00 93.44 198 LEU A C 1
ATOM 1599 O O . LEU A 1 198 ? 6.147 4.840 -7.633 1.00 93.44 198 LEU A O 1
ATOM 1603 N N . PHE A 1 199 ? 5.227 2.960 -6.803 1.00 96.69 199 PHE A N 1
ATOM 1604 C CA . PHE A 1 199 ? 4.290 2.751 -7.907 1.00 96.69 199 PHE A CA 1
ATOM 1605 C C . PHE A 1 199 ? 3.374 3.960 -8.110 1.00 96.69 199 PHE A C 1
ATOM 1607 O O . PHE A 1 199 ? 3.330 4.502 -9.208 1.00 96.69 199 PHE A O 1
ATOM 1614 N N . HIS A 1 200 ? 2.709 4.439 -7.055 1.00 94.69 200 HIS A N 1
ATOM 1615 C CA . HIS A 1 200 ? 1.802 5.583 -7.156 1.00 94.69 200 HIS A CA 1
ATOM 1616 C C . HIS A 1 200 ? 2.511 6.861 -7.594 1.00 94.69 200 HIS A C 1
ATOM 1618 O O . HIS A 1 200 ? 1.960 7.607 -8.392 1.00 94.69 200 HIS A O 1
ATOM 1624 N N . ARG A 1 201 ? 3.746 7.109 -7.140 1.00 93.62 201 ARG A N 1
ATOM 1625 C CA . ARG A 1 201 ? 4.533 8.251 -7.630 1.00 93.62 201 ARG A CA 1
ATOM 1626 C C . ARG A 1 201 ? 4.763 8.170 -9.137 1.00 93.62 201 ARG A C 1
ATOM 1628 O O . ARG A 1 201 ? 4.500 9.144 -9.831 1.00 93.62 201 ARG A O 1
ATOM 1635 N N . ARG A 1 202 ? 5.203 7.016 -9.643 1.00 96.12 202 ARG A N 1
ATOM 1636 C CA . ARG A 1 202 ? 5.440 6.813 -11.083 1.00 96.12 202 ARG A CA 1
ATOM 1637 C C . ARG A 1 202 ? 4.144 6.887 -11.886 1.00 96.12 202 ARG A C 1
ATOM 1639 O O . ARG A 1 202 ? 4.101 7.546 -12.916 1.00 96.12 202 ARG A O 1
ATOM 1646 N N . HIS A 1 203 ? 3.076 6.278 -11.374 1.00 96.25 203 HIS A N 1
ATOM 1647 C CA . HIS A 1 203 ? 1.744 6.322 -11.979 1.00 96.25 203 HIS A CA 1
ATOM 1648 C C . HIS A 1 203 ? 1.221 7.753 -12.059 1.00 96.25 203 HIS A C 1
ATOM 1650 O O . HIS A 1 203 ? 0.780 8.182 -13.119 1.00 96.25 203 HIS A O 1
ATOM 1656 N N . ASN A 1 204 ? 1.389 8.539 -10.997 1.00 93.31 204 ASN A N 1
ATOM 1657 C CA . ASN A 1 204 ? 1.026 9.949 -10.990 1.00 93.31 204 ASN A CA 1
ATOM 1658 C C . ASN A 1 204 ? 1.756 10.732 -12.087 1.00 93.31 204 ASN A C 1
ATOM 1660 O O . ASN A 1 204 ? 1.128 11.569 -12.724 1.00 93.31 204 ASN A O 1
ATOM 1664 N N . MET A 1 205 ? 3.028 10.438 -12.384 1.00 94.00 205 MET A N 1
ATOM 1665 C CA . MET A 1 205 ? 3.750 11.138 -13.459 1.00 94.00 205 MET A CA 1
ATOM 1666 C C . MET A 1 205 ? 3.088 10.950 -14.828 1.00 94.00 205 MET A C 1
ATOM 1668 O O . MET A 1 205 ? 3.095 11.882 -15.624 1.00 94.00 205 MET A O 1
ATOM 1672 N N . THR A 1 206 ? 2.440 9.807 -15.080 1.00 95.06 206 THR A N 1
ATOM 1673 C CA . THR A 1 206 ? 1.691 9.595 -16.335 1.00 95.06 206 THR A CA 1
ATOM 1674 C C . THR A 1 206 ? 0.520 10.566 -16.500 1.00 95.06 206 THR A C 1
ATOM 1676 O O . THR A 1 206 ? 0.115 10.848 -17.621 1.00 95.06 206 THR A O 1
ATOM 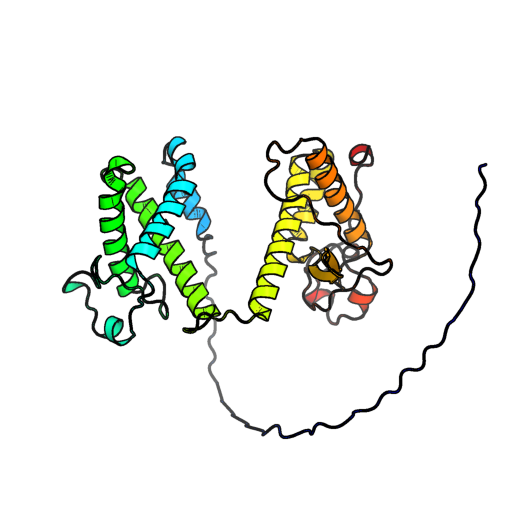1679 N N . TRP A 1 207 ? -0.013 11.112 -15.404 1.00 91.31 207 TRP A N 1
ATOM 1680 C CA . TRP A 1 207 ? -1.068 12.123 -15.449 1.00 91.31 207 TRP A CA 1
ATOM 1681 C C . TRP A 1 207 ? -0.529 13.530 -15.700 1.00 91.31 207 TRP A C 1
ATOM 1683 O O . TRP A 1 207 ? -1.178 14.310 -16.389 1.00 91.31 207 TRP A O 1
ATOM 1693 N N . PHE A 1 208 ? 0.646 13.853 -15.153 1.00 89.31 208 PHE A N 1
ATOM 1694 C CA . PHE A 1 208 ? 1.244 15.185 -15.285 1.00 89.31 208 PHE A CA 1
ATOM 1695 C C . PHE A 1 208 ? 1.942 15.403 -16.626 1.00 89.31 208 PHE A C 1
ATOM 1697 O O . PHE A 1 208 ? 1.986 16.531 -17.105 1.00 89.31 208 PHE A O 1
ATOM 1704 N N . TYR A 1 209 ? 2.464 14.340 -17.237 1.00 92.19 209 TYR A N 1
ATOM 1705 C CA . TYR A 1 209 ? 3.177 14.406 -18.507 1.00 92.19 209 TYR A CA 1
ATOM 1706 C C . TYR A 1 209 ? 2.353 13.714 -19.599 1.00 92.19 209 TYR A C 1
ATOM 1708 O O . TYR A 1 209 ? 2.328 12.482 -19.640 1.00 92.19 209 TYR A O 1
ATOM 1716 N N . PRO A 1 210 ? 1.702 14.464 -20.512 1.00 93.00 210 PRO A N 1
ATOM 1717 C CA . PRO A 1 210 ? 0.884 13.881 -21.578 1.00 93.00 210 PRO A CA 1
ATOM 1718 C C . PRO A 1 210 ? 1.631 12.848 -22.432 1.00 93.00 210 PRO A C 1
ATOM 1720 O O . PRO A 1 210 ? 1.073 11.812 -22.780 1.00 93.00 210 PRO A O 1
ATOM 1723 N N . LEU A 1 211 ? 2.923 13.082 -22.682 1.00 94.19 211 LEU A N 1
ATOM 1724 C CA . LEU A 1 211 ? 3.803 12.178 -23.430 1.00 94.19 211 LEU A CA 1
ATOM 1725 C C . LEU A 1 211 ? 4.046 10.818 -22.743 1.00 94.19 211 LEU A C 1
ATOM 1727 O O . LEU A 1 211 ? 4.565 9.910 -23.381 1.00 94.19 211 LEU A O 1
ATOM 1731 N N . LEU A 1 212 ? 3.676 10.663 -21.467 1.00 94.62 212 LEU A N 1
ATOM 1732 C CA . LEU A 1 212 ? 3.776 9.404 -20.719 1.00 94.62 212 LEU A CA 1
ATOM 1733 C C . LEU A 1 212 ? 2.445 8.652 -20.595 1.00 94.62 212 LEU A C 1
ATOM 1735 O O . LEU A 1 212 ? 2.407 7.551 -20.039 1.00 94.62 212 LEU A O 1
ATOM 1739 N N . GLN A 1 213 ? 1.337 9.217 -21.079 1.00 94.12 213 GLN A N 1
ATOM 1740 C CA . GLN A 1 213 ? 0.011 8.613 -20.912 1.00 94.12 213 GLN A CA 1
ATOM 1741 C C . GLN A 1 213 ? -0.112 7.262 -21.626 1.00 94.12 213 GLN A C 1
ATOM 1743 O O . GLN A 1 213 ? -0.727 6.339 -21.092 1.00 94.12 213 GLN A O 1
ATOM 1748 N N . ASN A 1 214 ? 0.519 7.112 -22.792 1.00 93.62 214 ASN A N 1
ATOM 1749 C CA . ASN A 1 214 ? 0.550 5.863 -23.559 1.00 93.62 214 ASN A CA 1
ATOM 1750 C C . ASN A 1 214 ? 1.245 4.710 -22.813 1.00 93.62 214 ASN A C 1
ATOM 1752 O O . ASN A 1 214 ? 0.930 3.548 -23.046 1.00 93.62 214 ASN A O 1
ATOM 1756 N N . GLN A 1 215 ? 2.159 5.014 -21.891 1.00 94.38 215 GLN A N 1
ATOM 1757 C CA . GLN A 1 215 ? 2.890 4.015 -21.110 1.00 94.38 215 GLN A CA 1
ATOM 1758 C C . GLN A 1 215 ? 2.147 3.558 -19.853 1.00 94.38 215 GLN A C 1
ATOM 1760 O O . GLN A 1 215 ? 2.540 2.584 -19.202 1.00 94.38 215 GLN A O 1
ATOM 1765 N N . ARG A 1 216 ? 1.077 4.262 -19.482 1.00 95.44 216 ARG A N 1
ATOM 1766 C CA . ARG A 1 216 ? 0.313 3.984 -18.270 1.00 95.44 216 ARG A CA 1
ATOM 1767 C C . ARG A 1 216 ? -0.236 2.553 -18.199 1.00 95.44 216 ARG A C 1
ATOM 1769 O O . ARG A 1 216 ? -0.088 1.969 -17.126 1.00 95.44 216 ARG A O 1
ATOM 1776 N N . PRO A 1 217 ? -0.808 1.955 -19.266 1.00 96.38 217 PRO A N 1
ATOM 1777 C CA . PRO A 1 217 ? -1.305 0.580 -19.201 1.00 96.38 217 PRO A CA 1
ATOM 1778 C C . PRO A 1 217 ? -0.211 -0.413 -18.793 1.00 96.38 217 PRO A C 1
ATOM 1780 O O . PRO A 1 217 ? -0.419 -1.240 -17.911 1.00 96.38 217 PRO A O 1
ATOM 1783 N N . LEU A 1 218 ? 0.994 -0.265 -19.351 1.00 96.19 218 LEU A N 1
ATOM 1784 C CA . LEU A 1 218 ? 2.136 -1.126 -19.043 1.00 96.19 218 LEU A CA 1
ATOM 1785 C C . LEU A 1 218 ? 2.615 -0.959 -17.592 1.00 96.19 218 LEU A C 1
ATOM 1787 O O . LEU A 1 218 ? 3.002 -1.925 -16.933 1.00 96.19 218 LEU A O 1
ATOM 1791 N N . LEU A 1 219 ? 2.558 0.268 -17.065 1.00 97.00 219 LEU A N 1
ATOM 1792 C CA . LEU A 1 219 ? 2.859 0.538 -15.662 1.00 97.00 219 LEU A CA 1
ATOM 1793 C C . LEU A 1 219 ? 1.803 -0.064 -14.725 1.00 97.00 219 LEU A C 1
ATOM 1795 O O . LEU A 1 219 ? 2.163 -0.627 -13.693 1.00 97.00 219 LEU A O 1
ATOM 1799 N N . GLU A 1 220 ? 0.519 0.028 -15.075 1.00 97.06 220 GLU A N 1
ATOM 1800 C CA . GLU A 1 220 ? -0.588 -0.558 -14.309 1.00 97.06 220 GLU A CA 1
ATOM 1801 C C . GLU A 1 220 ? -0.516 -2.089 -14.265 1.00 97.06 220 GLU A C 1
ATOM 1803 O O . GLU A 1 220 ? -0.716 -2.666 -13.196 1.00 97.06 220 GLU A O 1
ATOM 1808 N N . GLU A 1 221 ? -0.157 -2.732 -15.378 1.00 96.69 221 GLU A N 1
ATOM 1809 C CA . GLU A 1 221 ? 0.101 -4.176 -15.438 1.00 96.69 221 GLU A CA 1
ATOM 1810 C C . GLU A 1 221 ? 1.259 -4.593 -14.520 1.00 96.69 221 GLU A C 1
ATOM 1812 O O . GLU A 1 221 ? 1.192 -5.630 -13.861 1.00 96.69 221 GLU A O 1
ATOM 1817 N N . LEU A 1 222 ? 2.315 -3.776 -14.441 1.00 96.50 222 LEU A N 1
ATOM 1818 C CA . LEU A 1 222 ? 3.466 -4.034 -13.578 1.00 96.50 222 LEU A CA 1
ATOM 1819 C C . LEU A 1 222 ? 3.110 -3.939 -12.082 1.00 96.50 222 LEU A C 1
ATOM 1821 O O . LEU A 1 222 ? 3.605 -4.720 -11.263 1.00 96.50 222 LEU A O 1
ATOM 1825 N N . GLY A 1 223 ? 2.275 -2.960 -11.728 1.00 96.75 223 GLY A N 1
ATOM 1826 C CA . GLY A 1 223 ? 1.770 -2.740 -10.376 1.00 96.75 223 GLY A CA 1
ATOM 1827 C C . GLY A 1 223 ? 2.850 -2.507 -9.301 1.00 96.75 223 GLY A C 1
ATOM 1828 O O . GLY A 1 223 ? 4.044 -2.372 -9.586 1.00 96.75 223 GLY A O 1
ATOM 1829 N N . PRO A 1 224 ? 2.451 -2.464 -8.015 1.00 95.62 224 PRO A N 1
ATOM 1830 C CA . PRO A 1 224 ? 3.385 -2.334 -6.895 1.00 95.62 224 PRO A CA 1
ATOM 1831 C C . PRO A 1 224 ? 4.410 -3.470 -6.802 1.00 95.62 224 PRO A C 1
ATOM 1833 O O . PRO A 1 224 ? 5.544 -3.241 -6.382 1.00 95.62 224 PRO A O 1
ATOM 1836 N N . ASP A 1 225 ? 4.043 -4.687 -7.202 1.00 93.38 225 ASP A N 1
ATOM 1837 C CA . ASP A 1 225 ? 4.911 -5.859 -7.064 1.00 93.38 225 ASP A CA 1
ATOM 1838 C C . ASP A 1 225 ? 6.125 -5.806 -7.997 1.00 93.38 225 ASP A C 1
ATOM 1840 O O . ASP A 1 225 ? 7.217 -6.229 -7.598 1.00 93.38 225 ASP A O 1
ATOM 1844 N N . GLY A 1 226 ? 5.980 -5.194 -9.177 1.00 94.50 226 GLY A N 1
ATOM 1845 C CA . GLY A 1 226 ? 7.081 -4.954 -10.106 1.00 94.50 226 GLY A CA 1
ATOM 1846 C C . GLY A 1 226 ? 7.971 -3.759 -9.769 1.00 94.50 226 GLY A C 1
ATOM 1847 O O . GLY A 1 226 ? 8.913 -3.471 -10.510 1.00 94.50 226 GLY A O 1
ATOM 1848 N N . MET A 1 227 ? 7.735 -3.076 -8.646 1.00 95.25 227 MET A N 1
ATOM 1849 C CA . MET A 1 227 ? 8.639 -2.051 -8.121 1.00 95.25 227 MET A CA 1
ATOM 1850 C C . MET A 1 227 ? 9.856 -2.681 -7.421 1.00 95.25 227 MET A C 1
ATOM 1852 O O . MET A 1 227 ? 9.799 -3.811 -6.928 1.00 95.25 227 MET A O 1
ATOM 1856 N N . SER A 1 228 ? 10.976 -1.949 -7.370 1.00 90.19 228 SER A N 1
ATOM 1857 C CA . SER A 1 228 ? 12.135 -2.353 -6.557 1.00 90.19 228 SER A CA 1
ATOM 1858 C C . SER A 1 228 ? 11.791 -2.314 -5.068 1.00 90.19 228 SER A C 1
ATOM 1860 O O . SER A 1 228 ? 10.944 -1.522 -4.653 1.00 90.19 228 SER A O 1
ATOM 1862 N N . SER A 1 229 ? 12.423 -3.187 -4.283 1.00 84.81 229 SER A N 1
ATOM 1863 C CA . SER A 1 229 ? 12.437 -3.048 -2.823 1.00 84.81 229 SER A CA 1
ATOM 1864 C C . SER A 1 229 ? 13.612 -2.162 -2.432 1.00 84.81 229 SER A C 1
ATOM 1866 O O . SER A 1 229 ? 14.640 -2.183 -3.103 1.00 84.81 229 SER A O 1
ATOM 1868 N N . ASP A 1 230 ? 13.463 -1.412 -1.352 1.00 79.69 230 ASP A N 1
ATOM 1869 C CA . ASP A 1 230 ? 14.526 -0.581 -0.801 1.00 79.69 230 ASP A CA 1
ATOM 1870 C C . ASP A 1 230 ? 14.864 -1.185 0.576 1.00 79.69 230 ASP A C 1
ATOM 1872 O O . ASP A 1 230 ? 13.955 -1.328 1.402 1.00 79.69 230 ASP A O 1
ATOM 1876 N N . GLU A 1 231 ? 16.114 -1.530 0.877 1.00 76.38 231 GLU A N 1
ATOM 1877 C CA . GLU A 1 231 ? 16.509 -1.868 2.258 1.00 76.38 231 GLU A CA 1
ATOM 1878 C C . GLU A 1 231 ? 17.218 -0.688 2.903 1.00 76.38 231 GLU A C 1
ATOM 1880 O O . GLU A 1 231 ? 18.007 -0.006 2.259 1.00 76.38 231 GLU A O 1
ATOM 1885 N N . GLU A 1 232 ? 16.893 -0.423 4.169 1.00 78.31 232 GLU A N 1
ATOM 1886 C CA . GLU A 1 232 ? 17.598 0.596 4.946 1.00 78.31 232 GLU A CA 1
ATOM 1887 C C . GLU A 1 232 ? 18.963 0.050 5.348 1.00 78.31 232 GLU A C 1
ATOM 1889 O O . GLU A 1 232 ? 19.040 -0.925 6.099 1.00 78.31 232 GLU A O 1
ATOM 1894 N N . ARG A 1 233 ? 20.022 0.698 4.864 1.00 76.81 233 ARG A N 1
ATOM 1895 C CA . ARG A 1 233 ? 21.391 0.513 5.333 1.00 76.81 233 ARG A CA 1
ATOM 1896 C C . ARG A 1 233 ? 21.759 1.737 6.166 1.00 76.81 233 ARG A C 1
ATOM 1898 O O . ARG A 1 233 ? 21.668 2.874 5.705 1.00 76.81 233 ARG A O 1
ATOM 1905 N N . THR A 1 234 ? 22.150 1.518 7.415 1.00 74.12 234 THR A N 1
ATOM 1906 C CA . THR A 1 234 ? 22.669 2.595 8.265 1.00 74.12 234 THR A CA 1
ATOM 1907 C C . THR A 1 234 ? 24.177 2.659 8.073 1.00 74.12 234 THR A C 1
ATOM 1909 O O . THR A 1 234 ? 24.880 1.732 8.470 1.00 74.12 234 THR A O 1
ATOM 1912 N N . VAL A 1 235 ? 24.668 3.737 7.463 1.00 75.12 235 VAL A N 1
ATOM 1913 C CA . VAL A 1 235 ? 26.102 3.995 7.288 1.00 75.12 235 VAL A CA 1
ATOM 1914 C C . VAL A 1 235 ? 26.455 5.204 8.153 1.00 75.12 235 VAL A C 1
ATOM 1916 O O . VAL A 1 235 ? 26.160 6.351 7.816 1.00 75.12 235 VAL A O 1
ATOM 1919 N N . GLY A 1 236 ? 27.022 4.941 9.333 1.00 82.31 236 GLY A N 1
ATOM 1920 C CA . GLY A 1 236 ? 27.277 5.975 10.339 1.00 82.31 236 GLY A CA 1
ATOM 1921 C C . GLY A 1 236 ? 25.982 6.626 10.842 1.00 82.31 236 GLY A C 1
ATOM 1922 O O . GLY A 1 236 ? 25.082 5.939 11.320 1.00 82.31 236 GLY A O 1
ATOM 1923 N N . ALA A 1 237 ? 25.887 7.956 10.735 1.00 80.94 237 ALA A N 1
ATOM 1924 C CA . ALA A 1 237 ? 24.692 8.724 11.106 1.00 80.94 237 ALA A CA 1
ATOM 1925 C C . ALA A 1 237 ? 23.668 8.867 9.959 1.00 80.94 237 ALA A C 1
ATOM 1927 O O . ALA A 1 237 ? 22.556 9.357 10.178 1.00 80.94 237 ALA A O 1
ATOM 1928 N N . THR A 1 238 ? 24.021 8.445 8.741 1.00 75.69 238 THR A N 1
ATOM 1929 C CA . THR A 1 238 ? 23.185 8.610 7.547 1.00 75.69 238 THR A CA 1
ATOM 1930 C C . THR A 1 238 ? 22.424 7.323 7.244 1.00 75.69 238 THR A C 1
ATOM 1932 O O . THR A 1 238 ? 22.952 6.215 7.344 1.00 75.69 238 THR A O 1
ATOM 1935 N N . ARG A 1 239 ? 21.150 7.465 6.863 1.00 79.38 239 ARG A N 1
ATOM 1936 C CA . ARG A 1 239 ? 20.338 6.350 6.359 1.00 79.38 239 ARG A CA 1
ATOM 1937 C C . ARG A 1 239 ? 20.394 6.326 4.843 1.00 79.38 239 ARG A C 1
ATOM 1939 O O . ARG A 1 239 ? 19.848 7.221 4.195 1.00 79.38 239 ARG A O 1
ATOM 1946 N N . GLU A 1 240 ? 20.999 5.282 4.307 1.00 83.38 240 GLU A N 1
ATOM 1947 C CA . GLU A 1 240 ? 21.042 4.992 2.882 1.00 83.38 240 GLU A CA 1
ATOM 1948 C C . GLU A 1 240 ? 20.039 3.893 2.537 1.00 83.38 240 GLU A C 1
ATOM 1950 O O . GLU A 1 240 ? 19.568 3.144 3.399 1.00 83.38 240 GLU A O 1
ATOM 1955 N N . TYR A 1 241 ? 19.654 3.850 1.265 1.00 82.19 241 TYR A N 1
ATOM 1956 C CA . TYR A 1 241 ? 18.723 2.855 0.756 1.00 82.19 241 TYR A CA 1
ATOM 1957 C C . TYR A 1 241 ? 19.361 2.090 -0.386 1.00 82.19 241 TYR A C 1
ATOM 1959 O O . TYR A 1 241 ? 19.556 2.648 -1.471 1.00 82.19 241 TYR A O 1
ATOM 1967 N N . ASP A 1 242 ? 19.602 0.808 -0.138 1.00 84.06 242 ASP A N 1
ATOM 1968 C CA . ASP A 1 242 ? 20.062 -0.135 -1.146 1.00 84.06 242 ASP A CA 1
ATOM 1969 C C . ASP A 1 242 ? 18.864 -0.530 -2.017 1.00 84.06 242 ASP A C 1
ATOM 1971 O O . ASP A 1 242 ? 17.814 -0.955 -1.513 1.00 84.06 242 ASP A O 1
ATOM 1975 N N . ILE A 1 243 ? 18.989 -0.357 -3.335 1.00 86.56 243 ILE A N 1
ATOM 1976 C CA . ILE A 1 243 ? 17.939 -0.743 -4.281 1.00 86.56 243 ILE A CA 1
ATOM 1977 C C . ILE A 1 243 ? 18.071 -2.229 -4.611 1.00 86.56 243 ILE A C 1
ATOM 1979 O O . ILE A 1 243 ? 19.026 -2.643 -5.263 1.00 86.56 243 ILE A O 1
ATOM 1983 N N . PHE A 1 244 ? 17.032 -2.997 -4.290 1.00 89.00 244 PHE A N 1
ATOM 1984 C CA . PHE A 1 244 ? 16.887 -4.388 -4.704 1.00 89.00 244 PHE A CA 1
ATOM 1985 C C . PHE A 1 244 ? 15.943 -4.502 -5.900 1.00 89.00 244 PHE A C 1
ATOM 1987 O O . PHE A 1 244 ? 14.723 -4.295 -5.799 1.00 89.00 244 PHE A O 1
ATOM 1994 N N . VAL A 1 245 ? 16.502 -4.851 -7.055 1.00 91.31 245 VAL A N 1
ATOM 1995 C CA . VAL A 1 245 ? 15.749 -5.094 -8.290 1.00 91.31 245 VAL A CA 1
ATOM 1996 C C . VAL A 1 245 ? 15.180 -6.517 -8.262 1.00 91.31 245 VAL A C 1
ATOM 1998 O O . VAL A 1 245 ? 15.900 -7.445 -7.900 1.00 91.31 245 VAL A O 1
ATOM 2001 N N . PRO A 1 246 ? 13.901 -6.745 -8.619 1.00 92.81 246 PRO A N 1
ATOM 2002 C CA . PRO A 1 246 ? 13.371 -8.103 -8.702 1.00 92.81 246 PRO A CA 1
ATOM 2003 C C . PRO A 1 246 ? 14.169 -8.949 -9.702 1.00 92.81 246 PRO A C 1
ATOM 2005 O O . PRO A 1 246 ? 14.357 -8.515 -10.835 1.00 92.81 246 PRO A O 1
ATOM 2008 N N . ALA A 1 247 ? 14.576 -10.162 -9.312 1.00 93.75 247 ALA A N 1
ATOM 2009 C CA . ALA A 1 247 ? 15.386 -11.060 -10.150 1.00 93.75 247 ALA A CA 1
ATOM 2010 C C . ALA A 1 247 ? 14.765 -11.357 -11.520 1.00 93.75 247 ALA A C 1
ATOM 2012 O O . ALA A 1 247 ? 15.469 -11.576 -12.500 1.00 93.75 247 ALA A O 1
ATOM 2013 N N . TRP A 1 248 ? 13.435 -11.360 -11.577 1.00 95.75 248 TRP A N 1
ATOM 2014 C CA . TRP A 1 248 ? 12.690 -11.624 -12.795 1.00 95.75 248 TRP A CA 1
ATOM 2015 C C . TRP A 1 248 ? 12.654 -10.439 -13.753 1.00 95.75 248 TRP A C 1
ATOM 2017 O O . TRP A 1 248 ? 12.339 -10.652 -14.913 1.00 95.75 248 TRP A O 1
ATOM 2027 N N . ARG A 1 249 ? 12.920 -9.205 -13.309 1.00 96.19 249 ARG A N 1
ATOM 2028 C CA . ARG A 1 249 ? 12.676 -7.994 -14.104 1.00 96.19 249 ARG A CA 1
ATOM 2029 C C . ARG A 1 249 ? 13.848 -7.713 -15.041 1.00 96.19 249 ARG A C 1
ATOM 2031 O O . ARG A 1 249 ? 14.984 -7.589 -14.591 1.00 96.19 249 ARG A O 1
ATOM 2038 N N . ALA A 1 250 ? 13.567 -7.545 -16.330 1.00 95.81 250 ALA A N 1
ATOM 2039 C CA . ALA A 1 250 ? 14.588 -7.223 -17.320 1.00 95.81 250 ALA A CA 1
ATOM 2040 C C . ALA A 1 250 ? 15.244 -5.847 -17.056 1.00 95.81 250 ALA A C 1
ATOM 2042 O O . ALA A 1 250 ? 14.578 -4.918 -16.568 1.00 95.81 250 ALA A O 1
ATOM 2043 N N . PRO A 1 251 ? 16.526 -5.661 -17.428 1.00 93.88 251 PRO A N 1
ATOM 2044 C CA . PRO A 1 251 ? 17.207 -4.369 -17.322 1.00 93.88 251 PRO A CA 1
ATOM 2045 C C . PRO A 1 251 ? 16.481 -3.237 -18.061 1.00 93.88 251 PRO A C 1
ATOM 2047 O O . PRO A 1 251 ? 16.384 -2.133 -17.525 1.00 93.88 251 PRO A O 1
ATOM 2050 N N . VAL A 1 252 ? 15.887 -3.525 -19.228 1.00 95.56 252 VAL A N 1
ATOM 2051 C CA . VAL A 1 252 ? 15.143 -2.540 -20.033 1.00 95.56 252 VAL A CA 1
ATOM 2052 C C . VAL A 1 252 ? 13.969 -1.924 -19.262 1.00 95.56 252 VAL A C 1
ATOM 2054 O O . VAL A 1 252 ? 13.792 -0.709 -19.268 1.00 95.56 252 VAL A O 1
ATOM 2057 N N . VAL A 1 253 ? 13.233 -2.727 -18.484 1.00 96.50 253 VAL A N 1
ATOM 2058 C CA . VAL A 1 253 ? 12.135 -2.239 -17.633 1.00 96.50 253 VAL A CA 1
ATOM 2059 C C . VAL A 1 253 ? 12.678 -1.359 -16.511 1.00 96.50 253 VAL A C 1
ATOM 2061 O O . VAL A 1 253 ? 12.066 -0.361 -16.142 1.00 96.50 253 VAL A O 1
ATOM 2064 N N . THR A 1 254 ? 13.840 -1.706 -15.953 1.00 93.81 254 THR A N 1
ATOM 2065 C CA . THR A 1 254 ? 14.477 -0.893 -14.910 1.00 93.81 254 THR A CA 1
ATOM 2066 C C . THR A 1 254 ? 14.908 0.468 -15.459 1.00 93.81 254 THR A C 1
ATOM 2068 O O . THR A 1 254 ? 14.643 1.478 -14.809 1.00 93.81 254 THR A O 1
ATOM 2071 N N . ALA A 1 255 ? 15.511 0.513 -16.650 1.00 92.50 255 ALA A N 1
ATOM 2072 C CA . ALA A 1 255 ? 15.859 1.761 -17.329 1.00 92.50 255 ALA A CA 1
ATOM 2073 C C . ALA A 1 255 ? 14.608 2.602 -17.631 1.00 92.50 255 ALA A C 1
ATOM 2075 O O . ALA A 1 255 ? 14.558 3.782 -17.288 1.00 92.50 255 ALA A O 1
ATOM 2076 N N . TRP A 1 256 ? 13.558 1.968 -18.158 1.00 95.81 256 TRP A N 1
ATOM 2077 C CA . TRP A 1 256 ? 12.268 2.606 -18.411 1.00 95.81 256 TRP A CA 1
ATOM 2078 C C . TRP A 1 256 ? 11.651 3.210 -17.137 1.00 95.81 256 TRP A C 1
ATOM 2080 O O . TRP A 1 256 ? 11.233 4.365 -17.145 1.00 95.81 256 TRP A O 1
ATOM 2090 N N . LEU A 1 257 ? 11.666 2.496 -16.007 1.00 96.00 257 LEU A N 1
ATOM 2091 C CA . LEU A 1 257 ? 11.134 3.002 -14.735 1.00 96.00 257 LEU A CA 1
ATOM 2092 C C . LEU A 1 257 ? 11.921 4.194 -14.164 1.00 96.00 257 LEU A C 1
ATOM 2094 O O . LEU A 1 257 ? 11.337 5.026 -13.468 1.00 96.00 257 LEU A O 1
ATOM 2098 N N . ARG A 1 258 ? 13.231 4.281 -14.430 1.00 92.31 258 ARG A N 1
ATOM 2099 C CA . ARG A 1 258 ? 14.091 5.360 -13.912 1.00 92.31 258 ARG A CA 1
ATOM 2100 C C . ARG A 1 258 ? 13.733 6.726 -14.486 1.00 92.31 258 ARG A C 1
ATOM 2102 O O . ARG A 1 258 ? 13.869 7.717 -13.776 1.00 92.31 258 ARG A O 1
ATOM 2109 N N . VAL A 1 259 ? 13.223 6.790 -15.713 1.00 94.06 259 VAL A N 1
ATOM 2110 C CA . VAL A 1 259 ? 12.780 8.062 -16.307 1.00 94.06 259 VAL A CA 1
ATOM 2111 C C . VAL A 1 259 ? 11.659 8.690 -15.476 1.00 94.06 259 VAL A C 1
ATOM 2113 O O . VAL A 1 259 ? 11.733 9.872 -15.155 1.00 94.06 259 VAL A O 1
ATOM 2116 N N . PHE A 1 260 ? 10.689 7.901 -14.999 1.00 95.19 260 PHE A N 1
ATOM 2117 C CA . PHE A 1 260 ? 9.649 8.409 -14.093 1.00 95.19 260 PHE A CA 1
ATOM 2118 C C . PHE A 1 260 ? 10.219 8.952 -12.778 1.00 95.19 260 PHE A C 1
ATOM 2120 O O . PHE A 1 260 ? 9.695 9.927 -12.241 1.00 95.19 260 PHE A O 1
ATOM 2127 N N . ASP A 1 261 ? 11.275 8.330 -12.246 1.00 92.88 261 ASP A N 1
ATOM 2128 C CA . ASP A 1 261 ? 11.919 8.794 -11.014 1.00 92.88 261 ASP A CA 1
ATOM 2129 C C . ASP A 1 261 ? 12.620 10.147 -11.233 1.00 92.88 261 ASP A C 1
ATOM 2131 O O . ASP A 1 261 ? 12.493 11.041 -10.395 1.00 92.88 261 ASP A O 1
ATOM 2135 N N . ILE A 1 262 ? 13.298 10.320 -12.375 1.00 91.69 262 ILE A N 1
ATOM 2136 C CA . ILE A 1 262 ? 13.941 11.584 -12.773 1.00 91.69 262 ILE A CA 1
ATOM 2137 C C . ILE A 1 262 ? 12.894 12.693 -12.903 1.00 91.69 262 ILE A C 1
ATOM 2139 O O . ILE A 1 262 ? 13.048 13.763 -12.312 1.00 91.69 262 ILE A O 1
ATOM 2143 N N . LEU A 1 263 ? 11.796 12.421 -13.613 1.00 93.12 263 LEU A N 1
ATOM 2144 C CA . LEU A 1 263 ? 10.709 13.385 -13.795 1.00 93.12 263 LEU A CA 1
ATOM 2145 C C . LEU A 1 263 ? 10.042 13.756 -12.481 1.00 93.12 263 LEU A C 1
ATOM 2147 O O . LEU A 1 263 ? 9.766 14.926 -12.253 1.00 93.12 263 LEU A O 1
ATOM 2151 N N . TYR A 1 264 ? 9.830 12.790 -11.587 1.00 92.12 264 TYR A N 1
ATOM 2152 C CA . TYR A 1 264 ? 9.273 13.070 -10.269 1.00 92.12 264 TYR A CA 1
ATOM 2153 C C . TYR A 1 264 ? 10.162 14.030 -9.468 1.00 92.12 264 TYR A C 1
ATOM 2155 O O . TYR A 1 264 ? 9.656 14.957 -8.832 1.00 92.12 264 TYR A O 1
ATOM 2163 N N . VAL A 1 265 ? 11.485 13.833 -9.501 1.00 90.38 265 VAL A N 1
ATOM 2164 C CA . VAL A 1 265 ? 12.438 14.731 -8.832 1.00 90.38 265 VAL A CA 1
ATOM 2165 C C . VAL A 1 265 ? 12.421 16.120 -9.474 1.00 90.38 265 VAL A C 1
ATOM 2167 O O . VAL A 1 265 ? 12.329 17.106 -8.741 1.00 90.38 265 VAL A O 1
ATOM 2170 N N . ARG A 1 266 ? 12.441 16.204 -10.812 1.00 90.94 266 ARG A N 1
ATOM 2171 C CA . ARG A 1 266 ? 12.357 17.470 -11.563 1.00 90.94 266 ARG A CA 1
ATOM 2172 C C . ARG A 1 266 ? 11.062 18.219 -11.245 1.00 90.94 266 ARG A C 1
ATOM 2174 O O . ARG A 1 266 ? 11.121 19.334 -10.747 1.00 90.94 266 ARG A O 1
ATOM 2181 N N . ALA A 1 267 ? 9.909 17.572 -11.399 1.00 89.88 267 ALA A N 1
ATOM 2182 C CA . ALA A 1 267 ? 8.594 18.142 -11.106 1.00 89.88 267 ALA A CA 1
ATOM 2183 C C . ALA A 1 267 ? 8.481 18.663 -9.666 1.00 89.88 267 ALA A C 1
ATOM 2185 O O . ALA A 1 267 ? 7.881 19.708 -9.417 1.00 89.88 267 ALA A O 1
ATOM 2186 N N . ARG A 1 268 ? 9.076 17.952 -8.701 1.00 88.19 268 ARG A N 1
ATOM 2187 C CA . ARG A 1 268 ? 9.075 18.380 -7.300 1.00 88.19 268 ARG A CA 1
ATOM 2188 C C . ARG A 1 268 ? 9.980 19.585 -7.050 1.00 88.19 268 ARG A C 1
ATOM 2190 O O . ARG A 1 268 ? 9.590 20.464 -6.287 1.00 88.19 268 ARG A O 1
ATOM 2197 N N . ARG A 1 269 ? 11.163 19.617 -7.668 1.00 87.88 269 ARG A N 1
ATOM 2198 C CA . ARG A 1 269 ? 12.098 20.748 -7.586 1.00 87.88 269 ARG A CA 1
ATOM 2199 C C . ARG A 1 269 ? 11.509 22.000 -8.233 1.00 87.88 269 ARG A C 1
ATOM 2201 O O . ARG A 1 269 ? 11.598 23.076 -7.658 1.00 87.88 269 ARG A O 1
ATOM 2208 N N . ASP A 1 270 ? 10.877 21.832 -9.386 1.00 87.75 270 ASP A N 1
ATOM 2209 C CA . ASP A 1 270 ? 10.339 22.923 -10.198 1.00 87.75 270 ASP A CA 1
ATOM 2210 C C . ASP A 1 270 ? 8.960 23.405 -9.683 1.00 87.75 270 ASP A C 1
ATOM 2212 O O . ASP A 1 270 ? 8.334 24.275 -10.280 1.00 87.75 270 ASP A O 1
ATOM 2216 N N . GLY A 1 271 ? 8.462 22.847 -8.568 1.00 84.62 271 GLY A N 1
ATOM 2217 C CA . GLY A 1 271 ? 7.215 23.278 -7.924 1.00 84.62 271 GLY A CA 1
ATOM 2218 C C . GLY A 1 271 ? 5.936 22.911 -8.677 1.00 84.62 271 GLY A C 1
ATOM 2219 O O . GLY A 1 271 ? 4.873 23.455 -8.384 1.00 84.62 271 GLY A O 1
ATOM 2220 N N . VAL A 1 272 ? 6.006 21.958 -9.612 1.00 83.25 272 VAL A N 1
ATOM 2221 C CA . VAL A 1 272 ? 4.833 21.447 -10.346 1.00 83.25 272 VAL A CA 1
ATOM 2222 C C . VAL A 1 272 ? 3.809 20.859 -9.371 1.00 83.25 272 VAL A C 1
ATOM 2224 O O . VAL A 1 272 ? 2.598 21.024 -9.536 1.00 83.25 272 VAL A O 1
ATOM 2227 N N . PHE A 1 273 ? 4.287 20.212 -8.304 1.00 79.44 273 PHE A N 1
ATOM 2228 C CA . PHE A 1 273 ? 3.444 19.836 -7.176 1.00 79.44 273 PHE A CA 1
ATOM 2229 C C . PHE A 1 273 ? 3.314 21.024 -6.224 1.00 79.44 273 PHE A C 1
ATOM 2231 O O . PHE A 1 273 ? 4.272 21.386 -5.551 1.00 79.44 273 PHE A O 1
ATOM 2238 N N . LYS A 1 274 ? 2.097 21.572 -6.108 1.00 74.50 274 LYS A N 1
ATOM 2239 C CA . LYS A 1 274 ? 1.752 22.618 -5.124 1.00 74.50 274 LYS A CA 1
ATOM 2240 C C . LYS A 1 274 ? 1.952 22.172 -3.666 1.00 74.50 274 LYS A C 1
ATOM 2242 O O . LYS A 1 274 ? 1.910 22.998 -2.759 1.00 74.50 274 LYS A O 1
ATOM 2247 N N . ASP A 1 275 ? 2.129 20.871 -3.436 1.00 68.12 275 ASP A N 1
ATOM 2248 C CA . ASP A 1 275 ? 2.391 20.291 -2.125 1.00 68.12 275 ASP A CA 1
ATOM 2249 C C . ASP A 1 275 ? 3.876 19.930 -1.972 1.00 68.12 275 ASP A C 1
ATOM 2251 O O . ASP A 1 275 ? 4.369 18.954 -2.545 1.00 68.12 275 ASP A O 1
ATOM 2255 N N . HIS A 1 276 ? 4.587 20.720 -1.166 1.00 68.00 276 HIS A N 1
ATOM 2256 C CA . HIS A 1 276 ? 5.981 20.471 -0.794 1.00 68.00 276 HIS A CA 1
ATOM 2257 C C . HIS A 1 276 ? 6.122 19.681 0.515 1.00 68.00 276 HIS A C 1
ATOM 2259 O O . HIS A 1 276 ? 7.245 19.478 0.983 1.00 68.00 276 HIS A O 1
ATOM 2265 N N . ARG A 1 277 ? 5.018 19.238 1.134 1.00 73.50 277 ARG A N 1
ATOM 2266 C CA . ARG A 1 277 ? 5.064 18.553 2.430 1.00 73.50 277 ARG A CA 1
ATOM 2267 C C . ARG A 1 277 ? 5.808 17.217 2.334 1.00 73.50 277 ARG A C 1
ATOM 2269 O O . ARG A 1 277 ? 5.747 16.485 1.346 1.00 73.50 277 ARG A O 1
ATOM 2276 N N . GLY A 1 278 ? 6.500 16.884 3.422 1.00 76.62 278 GLY A N 1
ATOM 2277 C CA . GLY A 1 278 ? 7.301 15.667 3.555 1.00 76.62 278 GLY A CA 1
ATOM 2278 C C . GLY A 1 278 ? 8.723 15.799 3.005 1.00 76.62 278 GLY A C 1
ATOM 2279 O O . GLY A 1 278 ? 9.072 16.747 2.310 1.00 76.62 278 GLY A O 1
ATOM 2280 N N . SER A 1 279 ? 9.578 14.825 3.310 1.00 77.25 279 SER A N 1
ATOM 2281 C CA . SER A 1 279 ? 10.981 14.837 2.877 1.00 77.25 279 SER A CA 1
ATOM 2282 C C . SER A 1 279 ? 11.123 14.612 1.367 1.00 77.25 279 SER A C 1
ATOM 2284 O O . SER A 1 279 ? 10.312 13.900 0.759 1.00 77.25 279 SER A O 1
ATOM 2286 N N . TYR A 1 280 ? 12.165 15.190 0.759 1.00 79.44 280 TYR A N 1
ATOM 2287 C CA . TYR A 1 280 ? 12.602 14.825 -0.593 1.00 79.44 280 TYR A CA 1
ATOM 2288 C C . TYR A 1 280 ? 12.899 13.319 -0.679 1.00 79.44 280 TYR A C 1
ATOM 2290 O O . TYR A 1 280 ? 13.199 12.698 0.350 1.00 79.44 280 TYR A O 1
ATOM 2298 N N . PRO A 1 281 ? 12.789 12.697 -1.872 1.00 78.88 281 PRO A N 1
ATOM 2299 C CA . PRO A 1 281 ? 13.255 11.331 -2.060 1.00 78.88 281 PRO A CA 1
ATOM 2300 C C . PRO A 1 281 ? 14.681 11.206 -1.535 1.00 78.88 281 PRO A C 1
ATOM 2302 O O . PRO A 1 281 ? 15.549 11.990 -1.906 1.00 78.88 281 PRO A O 1
ATOM 2305 N N . ARG A 1 282 ? 14.896 10.248 -0.634 1.00 80.00 282 ARG A N 1
ATOM 2306 C CA . ARG A 1 282 ? 16.229 9.979 -0.099 1.00 80.00 282 ARG A CA 1
ATOM 2307 C C . ARG A 1 282 ? 17.129 9.482 -1.224 1.00 80.00 282 ARG A C 1
ATOM 2309 O O . ARG A 1 282 ? 16.643 8.809 -2.137 1.00 80.00 282 ARG A O 1
ATOM 2316 N N . THR A 1 283 ? 18.415 9.805 -1.136 1.00 76.62 283 THR A N 1
ATOM 2317 C CA . THR A 1 283 ? 19.431 9.282 -2.048 1.00 76.62 283 THR A CA 1
ATOM 2318 C C . THR A 1 283 ? 19.375 7.762 -2.024 1.00 76.62 283 THR A C 1
ATOM 2320 O O . THR A 1 283 ? 19.387 7.143 -0.959 1.00 76.62 283 THR A O 1
ATOM 2323 N N . ARG A 1 284 ? 19.247 7.167 -3.206 1.00 77.25 284 ARG A N 1
ATOM 2324 C CA . ARG A 1 284 ? 19.268 5.720 -3.382 1.00 77.25 284 ARG A CA 1
ATOM 2325 C C . ARG A 1 284 ? 20.582 5.369 -4.047 1.00 77.25 284 ARG A C 1
ATOM 2327 O O . ARG A 1 284 ? 20.847 5.862 -5.143 1.00 77.25 284 ARG A O 1
ATOM 2334 N N . VAL A 1 285 ? 21.390 4.562 -3.377 1.00 74.31 285 VAL A N 1
ATOM 2335 C CA . VAL A 1 285 ? 22.688 4.157 -3.907 1.00 74.31 285 VAL A CA 1
ATOM 2336 C C . VAL A 1 285 ? 22.436 3.041 -4.912 1.00 74.31 285 VAL A C 1
ATOM 2338 O O . VAL A 1 285 ? 21.826 2.016 -4.605 1.00 74.31 285 VAL A O 1
ATOM 2341 N N . ILE A 1 286 ? 22.835 3.289 -6.155 1.00 66.44 286 ILE A N 1
ATOM 2342 C CA . ILE A 1 286 ? 22.901 2.264 -7.187 1.00 66.44 286 ILE A CA 1
ATOM 2343 C C . ILE A 1 286 ? 24.356 1.820 -7.183 1.00 66.44 286 ILE A C 1
ATOM 2345 O O . ILE A 1 286 ? 25.196 2.470 -7.798 1.00 66.44 286 ILE A O 1
ATOM 2349 N N . GLU A 1 287 ? 24.662 0.752 -6.453 1.00 66.75 287 GLU A N 1
ATOM 2350 C CA . GLU A 1 287 ? 25.922 0.043 -6.676 1.00 66.75 287 GLU A CA 1
ATOM 2351 C C . GLU A 1 287 ? 25.937 -0.423 -8.150 1.00 66.75 287 GLU A C 1
ATOM 2353 O O . GLU A 1 287 ? 24.881 -0.763 -8.699 1.00 66.75 287 GLU A O 1
ATOM 2358 N N . GLU A 1 288 ? 27.102 -0.394 -8.813 1.00 62.12 288 GLU A N 1
ATOM 2359 C CA . GLU A 1 288 ? 27.249 -0.722 -10.249 1.00 62.12 288 GLU A CA 1
ATOM 2360 C C . GLU A 1 288 ? 26.605 -2.072 -10.608 1.00 62.12 288 GLU A C 1
ATOM 2362 O O . GLU A 1 288 ? 26.046 -2.238 -11.692 1.00 62.12 288 GLU A O 1
ATOM 2367 N N . ASN A 1 289 ? 26.554 -2.982 -9.633 1.00 61.69 289 ASN A N 1
ATOM 2368 C CA . ASN A 1 289 ? 25.751 -4.193 -9.659 1.00 61.69 289 ASN A CA 1
ATOM 2369 C C . ASN A 1 289 ? 24.529 -4.022 -8.752 1.00 61.69 289 ASN A C 1
ATOM 2371 O O . ASN A 1 289 ? 24.566 -4.378 -7.574 1.00 61.69 289 ASN A O 1
ATOM 2375 N N . ALA A 1 290 ? 23.439 -3.471 -9.297 1.00 66.12 290 ALA A N 1
ATOM 2376 C CA . ALA A 1 290 ? 22.185 -3.337 -8.560 1.00 66.12 290 ALA A CA 1
ATOM 2377 C C . ALA A 1 290 ? 21.806 -4.685 -7.932 1.00 66.12 290 ALA A C 1
ATOM 2379 O O . ALA A 1 290 ? 21.665 -5.690 -8.636 1.00 66.12 290 ALA A O 1
ATOM 2380 N N . GLN A 1 291 ? 21.653 -4.703 -6.609 1.00 80.25 291 GLN A N 1
ATOM 2381 C CA . GLN A 1 291 ? 21.458 -5.947 -5.883 1.00 80.25 291 GLN A CA 1
ATOM 2382 C C . GLN A 1 291 ? 20.158 -6.616 -6.330 1.00 80.25 291 GLN A C 1
ATOM 2384 O O . GLN A 1 291 ? 19.108 -5.985 -6.499 1.00 80.25 291 GLN A O 1
ATOM 2389 N N . VAL A 1 292 ? 20.232 -7.923 -6.557 1.00 84.75 292 VAL A N 1
ATOM 2390 C CA . VAL A 1 292 ? 19.079 -8.707 -6.981 1.00 84.75 292 VAL A CA 1
ATOM 2391 C C . VAL A 1 292 ? 18.297 -9.131 -5.744 1.00 84.75 292 VAL A C 1
ATOM 2393 O O . VAL A 1 292 ? 18.842 -9.696 -4.801 1.00 84.75 292 VAL A O 1
ATOM 2396 N N . SER A 1 293 ? 16.996 -8.855 -5.733 1.00 85.75 293 SER A N 1
ATOM 2397 C CA . SER A 1 293 ? 16.110 -9.295 -4.660 1.00 85.75 293 SER A CA 1
ATOM 2398 C C . SER A 1 293 ? 16.041 -10.820 -4.611 1.00 85.75 293 SER A C 1
ATOM 2400 O O . SER A 1 293 ? 15.787 -11.464 -5.628 1.00 85.75 293 SER A O 1
ATOM 2402 N N . THR A 1 294 ? 16.149 -11.384 -3.408 1.00 85.06 294 THR A N 1
ATOM 2403 C CA . THR A 1 294 ? 15.942 -12.816 -3.133 1.00 85.06 294 THR A CA 1
ATOM 2404 C C . THR A 1 294 ? 14.474 -13.246 -3.226 1.00 85.06 294 THR A C 1
ATOM 2406 O O . THR A 1 294 ? 14.156 -14.427 -3.103 1.00 85.06 294 THR A O 1
ATOM 2409 N N . SER A 1 295 ? 13.545 -12.307 -3.441 1.00 85.00 295 SER A N 1
ATOM 2410 C CA . SER A 1 295 ? 12.122 -12.621 -3.508 1.00 85.00 295 SER A CA 1
ATOM 2411 C C . SER A 1 295 ? 11.789 -13.498 -4.715 1.00 85.00 295 SER A C 1
ATOM 2413 O O . SER A 1 295 ? 12.034 -13.131 -5.862 1.00 85.00 295 SER A O 1
ATOM 2415 N N . ILE A 1 296 ? 11.119 -14.620 -4.451 1.00 87.38 296 ILE A N 1
ATOM 2416 C CA . ILE A 1 296 ? 10.606 -15.525 -5.488 1.00 87.38 296 ILE A CA 1
ATOM 2417 C C . ILE A 1 296 ? 9.353 -14.997 -6.200 1.00 87.38 296 ILE A C 1
ATOM 2419 O O . ILE A 1 296 ? 8.934 -15.585 -7.199 1.00 87.38 296 ILE A O 1
ATOM 2423 N N . LYS A 1 297 ? 8.739 -13.920 -5.685 1.00 91.31 297 LYS A N 1
ATOM 2424 C CA . LYS A 1 297 ? 7.499 -13.345 -6.221 1.00 91.31 297 LYS A CA 1
ATOM 2425 C C . LYS A 1 297 ? 7.760 -12.646 -7.553 1.00 91.31 297 LYS A C 1
ATOM 2427 O O . LYS A 1 297 ? 8.726 -11.898 -7.696 1.00 91.31 297 LYS A O 1
ATOM 2432 N N . PHE A 1 298 ? 6.854 -12.846 -8.502 1.00 94.69 298 PHE A N 1
ATOM 2433 C CA . PHE A 1 298 ? 6.908 -12.226 -9.820 1.00 94.69 298 PHE A CA 1
ATOM 2434 C C . PHE A 1 298 ? 5.513 -11.847 -10.310 1.00 94.69 298 PHE A C 1
ATOM 2436 O O . PHE A 1 298 ? 4.510 -12.357 -9.810 1.00 94.69 298 PHE A O 1
ATOM 2443 N N . VAL A 1 299 ? 5.467 -10.944 -11.286 1.00 96.25 299 VAL A N 1
ATOM 2444 C CA . VAL A 1 299 ? 4.232 -10.542 -11.965 1.00 96.25 299 VAL A CA 1
ATOM 2445 C C . VAL A 1 299 ? 4.092 -11.393 -13.224 1.00 96.25 299 VAL A C 1
ATOM 2447 O O . VAL A 1 299 ? 5.012 -11.447 -14.039 1.00 96.25 299 VAL A O 1
ATOM 2450 N N . SER A 1 300 ? 2.978 -12.103 -13.370 1.00 96.31 300 SER A N 1
ATOM 2451 C CA . SER A 1 300 ? 2.674 -12.929 -14.546 1.00 96.31 300 SER A CA 1
ATOM 2452 C C . SER A 1 300 ? 1.935 -12.122 -15.618 1.00 96.31 300 SER A C 1
ATOM 2454 O O . SER A 1 300 ? 1.336 -11.088 -15.326 1.00 96.31 300 SER A O 1
ATOM 2456 N N . GLY A 1 301 ? 1.971 -12.588 -16.868 1.00 96.38 301 GLY A N 1
ATOM 2457 C CA . GLY A 1 301 ? 1.234 -11.976 -17.978 1.00 96.38 301 GLY A CA 1
ATOM 2458 C C . GLY A 1 301 ? 1.881 -10.733 -18.596 1.00 96.38 301 GLY A C 1
ATOM 2459 O O . GLY A 1 301 ? 1.238 -10.050 -19.396 1.00 96.38 301 GLY A O 1
ATOM 2460 N N . LEU A 1 302 ? 3.128 -10.406 -18.251 1.00 97.44 302 LEU A N 1
ATOM 2461 C CA . LEU A 1 302 ? 3.837 -9.275 -18.855 1.00 97.44 302 LEU A CA 1
ATOM 2462 C C . LEU A 1 302 ? 4.399 -9.641 -20.243 1.00 97.44 302 LEU A C 1
ATOM 2464 O O . LEU A 1 302 ? 4.474 -10.823 -20.590 1.00 97.44 302 LEU A O 1
ATOM 2468 N N . PRO A 1 303 ? 4.785 -8.647 -21.060 1.00 97.69 303 PRO A N 1
ATOM 2469 C CA . PRO A 1 303 ? 5.530 -8.879 -22.297 1.00 97.69 303 PRO A CA 1
ATOM 2470 C C . PRO A 1 303 ? 6.802 -9.698 -22.052 1.00 97.69 303 PRO A C 1
ATOM 2472 O O . PRO A 1 303 ? 7.430 -9.579 -21.001 1.00 97.69 303 PRO A O 1
ATOM 2475 N N . LEU A 1 304 ? 7.211 -10.523 -23.015 1.00 97.19 304 LEU A N 1
ATOM 2476 C CA . LEU A 1 304 ? 8.354 -11.431 -22.866 1.00 97.19 304 LEU A CA 1
ATOM 2477 C C . LEU A 1 304 ? 9.645 -10.695 -22.475 1.00 97.19 304 LEU A C 1
ATOM 2479 O O . LEU A 1 304 ? 10.356 -11.125 -21.571 1.00 97.19 304 LEU A O 1
ATOM 2483 N N . ASN A 1 305 ? 9.902 -9.544 -23.094 1.00 97.25 305 ASN A N 1
ATOM 2484 C CA . ASN A 1 305 ? 11.065 -8.703 -22.815 1.00 97.25 305 ASN A CA 1
ATOM 2485 C C . ASN A 1 305 ? 10.954 -7.889 -21.509 1.00 97.25 305 ASN A C 1
ATOM 2487 O O . ASN A 1 305 ? 11.881 -7.158 -21.161 1.00 97.25 305 ASN A O 1
ATOM 2491 N N . ALA A 1 306 ? 9.853 -8.023 -20.761 1.00 97.44 306 ALA A N 1
ATOM 2492 C CA . ALA A 1 306 ? 9.755 -7.532 -19.388 1.00 97.44 306 ALA A CA 1
ATOM 2493 C C . ALA A 1 306 ? 10.555 -8.397 -18.406 1.00 97.44 306 ALA A C 1
ATOM 2495 O O . ALA A 1 306 ? 10.891 -7.949 -17.302 1.00 97.44 306 ALA A O 1
ATOM 2496 N N . TYR A 1 307 ? 10.828 -9.644 -18.795 1.00 97.50 307 TYR A N 1
ATOM 2497 C CA . TYR A 1 307 ? 11.476 -10.636 -17.961 1.00 97.50 307 TYR A CA 1
ATOM 2498 C C . TYR A 1 307 ? 12.963 -10.768 -18.291 1.00 97.50 307 TYR A C 1
ATOM 2500 O O . TYR A 1 307 ? 13.372 -10.723 -19.447 1.00 97.50 307 TYR A O 1
ATOM 2508 N N . ASN A 1 308 ? 13.783 -10.945 -17.261 1.00 95.81 308 ASN A N 1
ATOM 2509 C CA . ASN A 1 308 ? 15.190 -11.273 -17.409 1.00 95.81 308 ASN A CA 1
ATOM 2510 C C . ASN A 1 308 ? 15.332 -12.670 -18.043 1.00 95.81 308 ASN A C 1
ATOM 2512 O O . ASN A 1 308 ? 14.716 -13.633 -17.577 1.00 95.81 308 ASN A O 1
ATOM 2516 N N . GLU A 1 309 ? 16.147 -12.775 -19.093 1.00 95.50 309 GLU A N 1
ATOM 2517 C CA . GLU A 1 309 ? 16.295 -14.012 -19.867 1.00 95.50 309 GLU A CA 1
ATOM 2518 C C . GLU A 1 309 ? 16.843 -15.172 -19.031 1.00 95.50 309 GLU A C 1
ATOM 2520 O O . GLU A 1 309 ? 16.287 -16.270 -19.062 1.00 95.50 309 GLU A O 1
ATOM 2525 N N . ASP A 1 310 ? 17.882 -14.934 -18.229 1.00 94.25 310 ASP A N 1
ATOM 2526 C CA . ASP A 1 310 ? 18.486 -15.967 -17.380 1.00 94.25 310 ASP A CA 1
ATOM 2527 C C . ASP A 1 310 ? 17.531 -16.428 -16.279 1.00 94.25 310 ASP A C 1
ATOM 2529 O O . ASP A 1 310 ? 17.555 -17.583 -15.846 1.00 94.25 310 ASP A O 1
ATOM 2533 N N . TRP A 1 311 ? 16.678 -15.527 -15.792 1.00 95.00 311 TRP A N 1
ATOM 2534 C CA . TRP A 1 311 ? 15.612 -15.882 -14.866 1.00 95.00 311 TRP A CA 1
ATOM 2535 C C . TRP A 1 311 ? 14.539 -16.743 -15.541 1.00 95.00 311 TRP A C 1
ATOM 2537 O O . TRP A 1 311 ? 14.122 -17.742 -14.956 1.00 95.00 311 TRP A O 1
ATOM 2547 N N . LEU A 1 312 ? 14.126 -16.410 -16.771 1.00 95.06 312 LEU A N 1
ATOM 2548 C CA . LEU A 1 312 ? 13.154 -17.205 -17.530 1.00 95.06 312 LEU A CA 1
ATOM 2549 C C . LEU A 1 312 ? 13.677 -18.607 -17.846 1.00 95.06 312 LEU A C 1
ATOM 2551 O O . LEU A 1 312 ? 12.948 -19.575 -17.644 1.00 95.06 312 LEU A O 1
ATOM 2555 N N . ARG A 1 313 ? 14.934 -18.733 -18.293 1.00 93.88 313 ARG A N 1
ATOM 2556 C CA . ARG A 1 313 ? 15.547 -20.029 -18.646 1.00 93.88 313 ARG A CA 1
ATOM 2557 C C . ARG A 1 313 ? 15.577 -21.008 -17.472 1.00 93.88 313 ARG A C 1
ATOM 2559 O O . ARG A 1 313 ? 15.440 -22.208 -17.672 1.00 93.88 313 ARG A O 1
ATOM 2566 N N . ARG A 1 314 ? 15.730 -20.502 -16.245 1.00 93.12 314 ARG A N 1
ATOM 2567 C CA . ARG A 1 314 ? 15.760 -21.313 -15.015 1.00 93.12 314 ARG A CA 1
ATOM 2568 C C . ARG A 1 314 ? 14.374 -21.728 -14.512 1.00 93.12 314 ARG A C 1
ATOM 2570 O O . ARG A 1 314 ? 14.283 -22.492 -13.554 1.00 93.12 314 ARG A O 1
ATOM 2577 N N . ARG A 1 315 ? 13.288 -21.213 -15.095 1.00 91.06 315 ARG A N 1
ATOM 2578 C CA . ARG A 1 315 ? 11.922 -21.512 -14.649 1.00 91.06 315 ARG A CA 1
ATOM 2579 C C . ARG A 1 315 ? 11.351 -22.709 -15.398 1.00 91.06 315 ARG A C 1
ATOM 2581 O O . ARG A 1 315 ? 11.343 -22.761 -16.621 1.00 91.06 315 ARG A O 1
ATOM 2588 N N . VAL A 1 316 ? 10.773 -23.633 -14.640 1.00 88.94 316 VAL A N 1
ATOM 2589 C CA . VAL A 1 316 ? 9.965 -24.727 -15.187 1.00 88.94 316 VAL A CA 1
ATOM 2590 C C . VAL A 1 316 ? 8.564 -24.196 -15.513 1.00 88.94 316 VAL A C 1
ATOM 2592 O O . VAL A 1 316 ? 8.038 -23.336 -14.804 1.00 88.94 316 VAL A O 1
ATOM 2595 N N . ASN A 1 317 ? 7.938 -24.708 -16.576 1.00 87.69 317 ASN A N 1
ATOM 2596 C CA . ASN A 1 317 ? 6.558 -24.378 -16.957 1.00 87.69 317 ASN A CA 1
ATOM 2597 C C . ASN A 1 317 ? 6.304 -22.876 -17.210 1.00 87.69 317 ASN A C 1
ATOM 2599 O O . ASN A 1 317 ? 5.285 -22.333 -16.770 1.00 87.69 317 ASN A O 1
ATOM 2603 N N . VAL A 1 318 ? 7.204 -22.194 -17.932 1.00 89.69 318 VAL A N 1
ATOM 2604 C CA . VAL A 1 318 ? 7.097 -20.752 -18.258 1.00 89.69 318 VAL A CA 1
ATOM 2605 C C . VAL A 1 318 ? 5.753 -20.408 -18.909 1.00 89.69 318 VAL A C 1
ATOM 2607 O O . VAL A 1 318 ? 5.085 -19.465 -18.483 1.00 89.69 318 VAL A O 1
ATOM 2610 N N . THR A 1 319 ? 5.306 -21.210 -19.879 1.00 88.81 319 THR A N 1
ATOM 2611 C CA . THR A 1 319 ? 4.052 -20.985 -20.617 1.00 88.81 319 THR A CA 1
ATOM 2612 C C . THR A 1 319 ? 2.827 -20.959 -19.703 1.00 88.81 319 THR A C 1
ATOM 2614 O O . THR A 1 319 ? 1.939 -20.140 -19.903 1.00 88.81 319 THR A O 1
ATOM 2617 N N . ASN A 1 320 ? 2.795 -21.798 -18.661 1.00 89.44 320 ASN A N 1
ATOM 2618 C CA . ASN A 1 320 ? 1.635 -21.934 -17.774 1.00 89.44 320 ASN A CA 1
ATOM 2619 C C . ASN A 1 320 ? 1.703 -21.029 -16.540 1.00 89.44 320 ASN A C 1
ATOM 2621 O O . ASN A 1 320 ? 0.658 -20.574 -16.066 1.00 89.44 320 ASN A O 1
ATOM 2625 N N . SER A 1 321 ? 2.906 -20.775 -16.016 1.00 91.00 321 SER A N 1
ATOM 2626 C CA . SER A 1 321 ? 3.116 -20.010 -14.780 1.00 91.00 321 SER A CA 1
ATOM 2627 C C . SER A 1 321 ? 3.360 -18.521 -15.038 1.00 91.00 321 SER A C 1
ATOM 2629 O O . SER A 1 321 ? 2.702 -17.674 -14.435 1.00 91.00 321 SER A O 1
ATOM 2631 N N . VAL A 1 322 ? 4.271 -18.194 -15.958 1.00 93.75 322 VAL A N 1
ATOM 2632 C CA . VAL A 1 322 ? 4.643 -16.813 -16.293 1.00 93.75 322 VAL A CA 1
ATOM 2633 C C . VAL A 1 322 ? 3.684 -16.235 -17.327 1.00 93.75 322 VAL A C 1
ATOM 2635 O O . VAL A 1 322 ? 3.280 -15.084 -17.186 1.00 93.75 322 VAL A O 1
ATOM 2638 N N . ARG A 1 323 ? 3.267 -17.047 -18.311 1.00 95.62 323 ARG A N 1
ATOM 2639 C CA . ARG A 1 323 ? 2.345 -16.665 -19.400 1.00 95.62 323 ARG A CA 1
ATOM 2640 C C . ARG A 1 323 ? 2.795 -15.384 -20.126 1.00 95.62 323 ARG A C 1
ATOM 2642 O O . ARG A 1 323 ? 2.023 -14.425 -20.182 1.00 95.62 323 ARG A O 1
ATOM 2649 N N . PRO A 1 324 ? 4.044 -15.320 -20.627 1.00 95.94 324 PRO A N 1
ATOM 2650 C CA . PRO A 1 324 ? 4.546 -14.108 -21.257 1.00 95.94 324 PRO A CA 1
ATOM 2651 C C . PRO A 1 324 ? 3.750 -13.780 -22.527 1.00 95.94 324 PRO A C 1
ATOM 2653 O O . PRO A 1 324 ? 3.394 -14.667 -23.303 1.00 95.94 324 PRO A O 1
ATOM 2656 N N . ARG A 1 325 ? 3.483 -12.492 -22.738 1.00 96.50 325 ARG A N 1
ATOM 2657 C CA . ARG A 1 325 ? 2.884 -11.958 -23.970 1.00 96.50 325 ARG A CA 1
ATOM 2658 C C . ARG A 1 325 ? 3.963 -11.599 -25.000 1.00 96.50 325 ARG A C 1
ATOM 2660 O O . ARG A 1 325 ? 5.142 -11.554 -24.642 1.00 96.50 325 ARG A O 1
ATOM 2667 N N . PRO A 1 326 ? 3.588 -11.317 -26.262 1.00 96.50 326 PRO A N 1
ATOM 2668 C CA . PRO A 1 326 ? 4.529 -10.797 -27.248 1.00 96.50 326 PRO A CA 1
ATOM 2669 C C . PRO A 1 326 ? 5.315 -9.581 -26.718 1.00 96.50 326 PRO A C 1
ATOM 2671 O O . PRO A 1 326 ? 4.758 -8.805 -25.934 1.00 96.50 326 PRO A O 1
ATOM 2674 N N . PRO A 1 327 ? 6.599 -9.426 -27.097 1.00 96.62 327 PRO A N 1
ATOM 2675 C CA . PRO A 1 327 ? 7.415 -8.283 -26.696 1.00 96.62 327 PRO A CA 1
ATOM 2676 C C . PRO A 1 327 ? 6.766 -6.944 -27.061 1.00 96.62 327 PRO A C 1
ATOM 2678 O O . PRO A 1 327 ? 6.108 -6.828 -28.093 1.00 96.62 327 PRO A O 1
ATOM 2681 N N . VAL A 1 328 ? 6.999 -5.929 -26.230 1.00 96.19 328 VAL A N 1
ATOM 2682 C CA . VAL A 1 328 ? 6.577 -4.542 -26.491 1.00 96.19 328 VAL A CA 1
ATOM 2683 C C . VAL A 1 328 ? 7.755 -3.599 -26.321 1.00 96.19 328 VAL A C 1
ATOM 2685 O O . VAL A 1 328 ? 8.721 -3.922 -25.633 1.00 96.19 328 VAL A O 1
ATOM 2688 N N . GLU A 1 329 ? 7.691 -2.410 -26.898 1.00 94.25 329 GLU A N 1
ATOM 2689 C CA . GLU A 1 329 ? 8.776 -1.447 -26.751 1.00 94.25 329 GLU A CA 1
ATOM 2690 C C . GLU A 1 329 ? 8.669 -0.664 -25.434 1.00 94.25 329 GLU A C 1
ATOM 2692 O O . GLU A 1 329 ? 7.628 -0.105 -25.091 1.00 94.25 329 GLU A O 1
ATOM 2697 N N . TYR A 1 330 ? 9.780 -0.605 -24.697 1.00 92.81 330 TYR A N 1
ATOM 2698 C CA . TYR A 1 330 ? 9.935 0.183 -23.474 1.00 92.81 330 TYR A CA 1
ATOM 2699 C C . TYR A 1 330 ? 10.736 1.452 -23.785 1.00 92.81 330 TYR A C 1
ATOM 2701 O O . TYR A 1 330 ? 11.910 1.551 -23.429 1.00 92.81 330 TYR A O 1
ATOM 2709 N N . TYR A 1 331 ? 10.126 2.415 -24.473 1.00 90.25 331 TYR A N 1
ATOM 2710 C CA . TYR A 1 331 ? 10.773 3.683 -24.824 1.00 90.25 331 TYR A CA 1
ATOM 2711 C C . TYR A 1 331 ? 9.984 4.870 -24.287 1.00 90.25 331 TYR A C 1
ATOM 2713 O O . TYR A 1 331 ? 8.763 4.808 -24.166 1.00 90.25 331 TYR A O 1
ATOM 2721 N N . HIS A 1 332 ? 10.695 5.954 -23.991 1.00 89.12 332 HIS A N 1
ATOM 2722 C CA . HIS A 1 332 ? 10.120 7.264 -23.693 1.00 89.12 332 HIS A CA 1
ATOM 2723 C C . HIS A 1 332 ? 10.278 8.168 -24.903 1.00 89.12 332 HIS A C 1
ATOM 2725 O O . HIS A 1 332 ? 11.270 8.058 -25.622 1.00 89.12 332 HIS A O 1
ATOM 2731 N N . ASP A 1 333 ? 9.324 9.071 -25.112 1.00 89.38 333 ASP A N 1
ATOM 2732 C CA . ASP A 1 333 ? 9.523 10.168 -26.054 1.00 89.38 333 ASP A CA 1
ATOM 2733 C C . ASP A 1 333 ? 10.704 11.029 -25.553 1.00 89.38 333 ASP A C 1
ATOM 2735 O O . ASP A 1 333 ? 10.662 11.470 -24.399 1.00 89.38 333 ASP A O 1
ATOM 2739 N N . PRO A 1 334 ? 11.765 11.254 -26.354 1.00 87.75 334 PRO A N 1
ATOM 2740 C CA . PRO A 1 334 ? 12.949 12.002 -25.917 1.00 87.75 334 PRO A CA 1
ATOM 2741 C C . PRO A 1 334 ? 12.625 13.387 -25.342 1.00 87.75 334 PRO A C 1
ATOM 2743 O O . PRO A 1 334 ? 13.259 13.821 -24.379 1.00 87.75 334 PRO A O 1
ATOM 2746 N N . ARG A 1 335 ? 11.555 14.020 -25.845 1.00 89.75 335 ARG A N 1
ATOM 2747 C CA . ARG A 1 335 ? 11.070 15.343 -25.419 1.00 89.75 335 ARG A CA 1
ATOM 2748 C C . ARG A 1 335 ? 10.565 15.383 -23.977 1.00 89.75 335 ARG A C 1
ATOM 2750 O O . ARG A 1 335 ? 10.240 16.444 -23.466 1.00 89.75 335 ARG A O 1
ATOM 2757 N N . VAL A 1 336 ? 10.428 14.229 -23.325 1.00 87.25 336 VAL A N 1
ATOM 2758 C CA . VAL A 1 336 ? 10.037 14.148 -21.914 1.00 87.25 336 VAL A CA 1
ATOM 2759 C C . VAL A 1 336 ? 11.182 14.572 -20.988 1.00 87.25 336 VAL A C 1
ATOM 2761 O O . VAL A 1 336 ? 10.922 15.051 -19.886 1.00 87.25 336 VAL A O 1
ATOM 2764 N N . ILE A 1 337 ? 12.436 14.355 -21.397 1.00 82.31 337 ILE A N 1
ATOM 2765 C CA . ILE A 1 337 ? 13.618 14.592 -20.553 1.00 82.31 337 ILE A CA 1
ATOM 2766 C C . ILE A 1 337 ? 14.263 15.955 -20.843 1.00 82.31 337 ILE A C 1
ATOM 2768 O O . ILE A 1 337 ? 14.870 16.524 -19.934 1.00 82.31 337 ILE A O 1
ATOM 2772 N N . GLU A 1 338 ? 14.097 16.479 -22.059 1.00 76.69 338 GLU A N 1
ATOM 2773 C CA . GLU A 1 338 ? 14.386 17.877 -22.428 1.00 76.69 338 GLU A CA 1
ATOM 2774 C C . GLU A 1 338 ? 13.568 18.840 -21.541 1.00 76.69 338 GLU A C 1
ATOM 2776 O O . GLU A 1 338 ? 14.154 19.752 -20.905 1.00 76.69 338 GLU A O 1
#

Solvent-accessible surface area (backbone atoms only — not comparable to full-atom values): 20989 Å² total; per-residue (Å²): 143,79,85,87,85,86,84,81,90,85,83,87,83,88,78,92,76,89,87,85,83,89,88,82,86,91,82,80,89,79,86,78,90,78,91,74,89,79,88,76,93,78,82,82,86,79,83,83,70,80,76,74,58,78,66,65,54,56,56,59,67,50,71,80,51,61,80,71,57,68,73,44,49,64,60,51,53,49,52,53,53,51,54,50,51,68,39,28,71,87,49,62,47,50,73,66,58,60,72,73,60,54,75,88,84,44,68,74,47,51,75,89,61,26,46,46,50,45,87,61,56,58,82,35,73,55,36,47,35,35,48,50,50,48,48,53,54,49,42,65,76,41,35,92,85,43,58,80,88,41,62,70,55,57,53,50,50,53,55,51,51,49,54,47,47,41,52,48,24,55,46,39,71,60,16,44,95,84,62,55,57,51,66,64,61,52,50,50,51,53,40,52,52,50,15,42,53,51,35,52,53,43,54,50,46,26,73,78,36,74,85,38,44,85,52,40,65,64,53,60,73,42,39,40,81,68,37,52,44,64,45,86,41,76,60,86,94,45,80,38,28,45,48,22,40,50,52,52,52,13,68,61,49,54,57,48,54,46,54,43,54,52,48,52,52,49,38,55,73,75,51,72,48,88,71,74,80,72,80,75,87,73,72,63,55,74,54,98,70,60,43,64,34,89,60,87,78,79,79,57,58,44,34,45,63,47,39,21,66,74,46,53,73,72,46,80,61,45,75,81,67,39,36,60,37,76,68,74,88,76,77,76,61,72,78,77,77,110

Mean predicted aligned error: 14.73 Å

Secondary structure (DSSP, 8-state):
-------------------------------------------S---------HHHHHHHHHTTS-TTHHHHHHHHHHHHHHHHHHHHTT-B--HHHHHH--GGGS-S--STT--B-SSS-TTSHHHHHHHHHHHHHHHHHTTTTS-TT-HHHHHHHHHHHHHHHHHHHHHHHHHTTTT---HHHHHHHHHHHHHHHHHHHHHHHHHH-GGGGGGHHHHHHHTTTTSPEEEEEEETTEEEEEEEEETTB-HHHHHHHHHHHHHHHHHHHTT-SS---SPPPPPEE--SSPEEE-------S-BGGGB-HHHHHT-TTHHHHT-PBPP------GGGT-

Sequence (338 aa):
MAHYIVEGLRPNHTNTRSNANADRDTGDDGDIEDEGEWDGERTGRERRRKARKPWENTLSVCSHLPTSTCIFLPVVQERIRDHLKDLTKGRTATDADITYFDPTFGPCCDVEDFRLHLAGTPCNLWNKSATEVFMESFLEKYKLDYPPEYDGVVRMVGFKVHSTIAALIKRYRSTGPDGTVDPETRKQQNRQERKRKLFHRRHNMTWFYPLLQNQRPLLEELGPDGMSSDEERTVGATREYDIFVPAWRAPVVTAWLRVFDILYVRARRDGVFKDHRGSYPRTRVIEENAQVSTSIKFVSGLPLNAYNEDWLRRRVNVTNSVRPRPPVEYYHDPRVIE